Protein AF-0000000066133280 (afdb_homodimer)

Secondary structure (DSSP, 8-state):
--SSHHHHHT-------PPP--TT-EEEEEEEEEETTEEEEEEEEEEEEEEES-GGG-EEEEEEEETTEEEEEEEETT-TTEEEEEEEE-B--S-SB-GGGGG--GGGG---B---/--SSHHHHHT-------PPP--TT-EEEEEEEEEETTEEEEEEEEEEEEEEES-GGG-EEEEEEEETTEEEEEEEETT-TTEEEEEEEE-B--S-SB-GGGGG--GGGG---B---

Organism: Flavobacterium johnsoniae (strain ATCC 17061 / DSM 2064 / JCM 8514 / BCRC 14874 / CCUG 350202 / NBRC 14942 / NCIMB 11054 / UW101) (NCBI:txid376686)

Nearest PDB structures (foldseek):
  8v9k-assembly1_R  TM=8.994E-01  e=5.860E-12  Mycolicibacterium smegmatis MC2 155
  7p48-assembly1_N  TM=8.994E-01  e=9.606E-12  Staphylococcus aureus
  8cvm-assembly1_o  TM=9.657E-01  e=7.741E-11  Cutibacterium acnes
  6v3a-assembly1_O  TM=8.903E-01  e=1.664E-11  Acinetobacter baumannii AB0057
  6wu9-assembly1_Q  TM=8.936E-01  e=6.566E-11  Enterococcus faecalis OG1RF

InterPro domains:
  IPR001857 Large ribosomal subunit protein bL19 [MF_00402] (2-115)
  IPR001857 Large ribosomal subunit protein bL19 [PF01245] (5-114)
  IPR001857 Large ribosomal subunit protein bL19 [PIRSF002191] (8-114)
  IPR001857 Large ribosomal subunit protein bL19 [PR00061] (5-34)
  IPR001857 Large ribosomal subunit protein bL19 [PR00061] (35-64)
  IPR001857 Large ribosomal subunit protein bL19 [PR00061] (89-114)
  IPR001857 Large ribosomal subunit protein bL19 [PTHR15680] (3-110)
  IPR001857 Large ribosomal subunit protein bL19 [TIGR01024] (3-114)
  IPR008991 Translation protein SH3-like domain superfamily [SSF50104] (3-115)
  IPR038657 Large ribosomal subunit protein bL19 superfamily [G3DSA:2.30.30.790] (5-116)

Radius of gyration: 20.79 Å; Cα contacts (8 Å, |Δi|>4): 424; chains: 2; bounding box: 61×64×41 Å

Solvent-accessible surface area (backbone atoms only — not comparable to full-atom values): 13512 Å² total; per-residue (Å²): 130,77,74,63,68,64,55,66,75,67,47,83,68,67,75,74,85,61,74,89,81,52,28,44,18,30,34,37,41,32,28,57,44,76,57,89,94,46,75,46,79,45,72,51,64,27,34,26,35,29,66,43,78,58,83,83,65,16,31,37,31,33,34,37,71,59,84,86,29,40,38,34,38,37,36,49,71,70,42,82,49,57,72,45,64,43,82,76,40,55,26,55,59,88,53,66,58,43,70,71,57,78,79,40,57,76,81,70,53,62,66,51,68,43,79,127,129,78,74,64,68,63,56,66,74,66,50,82,67,67,74,75,85,60,74,90,80,51,26,45,18,30,34,37,40,32,29,57,44,77,57,89,94,45,75,47,80,46,72,53,65,26,33,26,35,28,66,44,78,56,83,83,65,16,30,37,32,34,36,37,71,59,83,85,29,38,37,35,39,36,37,48,70,72,42,83,48,56,73,46,66,43,82,75,40,55,25,56,59,88,53,65,56,43,71,70,55,77,79,40,58,77,80,72,54,62,66,50,69,42,81,128

Foldseek 3Di:
DVPVVVPVVVPPLPLPPADDAAAFWWKKWWFWDDDPPDIDIDIDIFGWQAWDDDDQAIKTKGWDDDDPDIDIDIDGSSPSRTDYMGTPFHFDDDDRGHPVLVVDDDPRNDGDGDDD/DVPVVVPVVVPPLPLPPADDAAAFWWKKWWFWDDDPPDIDIDIDIFGWQAWDDDDQAIKTKGWDDDDPDIDIDIDGSSDSRTDYMGTPFHFDDDDRGHPVLVVDDDPRNDGDGDDD

Sequence (232 aa):
MADLLKFVQNEFVAKKDFPDFGAGDTITVFYEIKEGEKTRTQFFKGVVIQRRGSGTTETFTIRKMSGAIGVERIFPVNLPALQKIEINKKGAVRRARIFYFRELTGKKAKIKDKRRMADLLKFVQNEFVAKKDFPDFGAGDTITVFYEIKEGEKTRTQFFKGVVIQRRGSGTTETFTIRKMSGAIGVERIFPVNLPALQKIEINKKGAVRRARIFYFRELTGKKAKIKDKRR

Structure (mmCIF, N/CA/C/O backbone):
data_AF-0000000066133280-model_v1
#
loop_
_entity.id
_entity.type
_entity.pdbx_description
1 polymer 'Large ribosomal subunit protein bL19'
#
loop_
_atom_site.group_PDB
_atom_site.id
_atom_site.type_symbol
_atom_site.label_atom_id
_atom_site.label_alt_id
_atom_site.label_comp_id
_atom_site.label_asym_id
_atom_site.label_entity_id
_atom_site.label_seq_id
_atom_site.pdbx_PDB_ins_code
_atom_site.Cartn_x
_atom_site.Cartn_y
_atom_site.Cartn_z
_atom_site.occupancy
_atom_site.B_iso_or_equiv
_atom_site.auth_seq_id
_atom_site.auth_comp_id
_atom_site.auth_asym_id
_atom_site.auth_atom_id
_atom_site.pdbx_PDB_model_num
ATOM 1 N N . MET A 1 1 ? 32.156 28.281 19.984 1 34.69 1 MET A N 1
ATOM 2 C CA . MET A 1 1 ? 32.094 27.75 18.625 1 34.69 1 MET A CA 1
ATOM 3 C C . MET A 1 1 ? 31.031 26.672 18.516 1 34.69 1 MET A C 1
ATOM 5 O O . MET A 1 1 ? 30.938 26 17.484 1 34.69 1 MET A O 1
ATOM 9 N N . ALA A 1 2 ? 30.609 26 19.641 1 43.59 2 ALA A N 1
ATOM 10 C CA . ALA A 1 2 ? 29.703 24.859 19.766 1 43.59 2 ALA A CA 1
ATOM 11 C C . ALA A 1 2 ? 28.297 25.234 19.281 1 43.59 2 ALA A C 1
ATOM 13 O O . ALA A 1 2 ? 27.578 24.375 18.75 1 43.59 2 ALA A O 1
ATOM 14 N N . ASP A 1 3 ? 27.766 26.438 19.656 1 43.03 3 ASP A N 1
ATOM 15 C CA . ASP A 1 3 ? 26.375 26.844 19.562 1 43.03 3 ASP A CA 1
ATOM 16 C C . ASP A 1 3 ? 25.953 27.047 18.109 1 43.03 3 ASP A C 1
ATOM 18 O O . ASP A 1 3 ? 24.766 27.203 17.828 1 43.03 3 ASP A O 1
ATOM 22 N N . LEU A 1 4 ? 26.891 27.5 17.188 1 38.62 4 LEU A N 1
ATOM 23 C CA . LEU A 1 4 ? 26.531 27.922 15.836 1 38.62 4 LEU A CA 1
ATOM 24 C C . LEU A 1 4 ? 26.016 26.75 15.008 1 38.62 4 LEU A C 1
ATOM 26 O O . LEU A 1 4 ? 25.188 26.938 14.117 1 38.62 4 LEU A O 1
ATOM 30 N N . LEU A 1 5 ? 26.656 25.562 15.227 1 37.78 5 LEU A N 1
ATOM 31 C CA . LEU A 1 5 ? 26.344 24.484 14.297 1 37.78 5 LEU A CA 1
ATOM 32 C C . LEU A 1 5 ? 24.906 24.016 14.469 1 37.78 5 LEU A C 1
ATOM 34 O O . LEU A 1 5 ? 24.422 23.203 13.695 1 37.78 5 LEU A O 1
ATOM 38 N N . LYS A 1 6 ? 24.344 24.203 15.68 1 39.5 6 LYS A N 1
ATOM 39 C CA . LYS A 1 6 ? 22.969 23.766 15.867 1 39.5 6 LYS A CA 1
ATOM 40 C C . LYS A 1 6 ? 22.016 24.562 14.977 1 39.5 6 LYS A C 1
ATOM 42 O O . LYS A 1 6 ? 20.828 24.234 14.883 1 39.5 6 LYS A O 1
ATOM 47 N N . PHE A 1 7 ? 22.328 25.812 14.555 1 38.47 7 PHE A N 1
ATOM 48 C CA . PHE A 1 7 ? 21.391 26.656 13.828 1 38.47 7 PHE A CA 1
ATOM 49 C C . PHE A 1 7 ? 21.078 26.062 12.461 1 38.47 7 PHE A C 1
ATOM 51 O O . PHE A 1 7 ? 19.938 26.172 11.977 1 38.47 7 PHE A O 1
ATOM 58 N N . VAL A 1 8 ? 22.094 25.656 11.672 1 38.75 8 VAL A N 1
ATOM 59 C CA . VAL A 1 8 ? 21.922 25.375 10.25 1 38.75 8 VAL A CA 1
ATOM 60 C C . VAL A 1 8 ? 21 24.172 10.07 1 38.75 8 VAL A C 1
ATOM 62 O O . VAL A 1 8 ? 20.344 24.031 9.039 1 38.75 8 VAL A O 1
ATOM 65 N N . GLN A 1 9 ? 21.172 23.188 10.898 1 40.38 9 GLN A N 1
ATOM 66 C CA . GLN A 1 9 ? 20.406 22 10.57 1 40.38 9 GLN A CA 1
ATOM 67 C C . GLN A 1 9 ? 18.906 22.234 10.742 1 40.38 9 GLN A C 1
ATOM 69 O O . GLN A 1 9 ? 18.078 21.453 10.25 1 40.38 9 GLN A O 1
ATOM 74 N N . ASN A 1 10 ? 18.578 23.062 11.758 1 39.69 10 ASN A N 1
ATOM 75 C CA . ASN A 1 10 ? 17.141 23.266 11.961 1 39.69 10 ASN A CA 1
ATOM 76 C C . ASN A 1 10 ? 16.516 24 10.789 1 39.69 10 ASN A C 1
ATOM 78 O O . ASN A 1 10 ? 15.859 25.047 10.969 1 39.69 10 ASN A O 1
ATOM 82 N N . GLU A 1 11 ? 17.359 24.422 9.828 1 36.44 11 GLU A N 1
ATOM 83 C CA . GLU A 1 11 ? 16.766 25.219 8.758 1 36.44 11 GLU A CA 1
ATOM 84 C C . GLU A 1 11 ? 15.312 24.828 8.516 1 36.44 11 GLU A C 1
ATOM 86 O O . GLU A 1 11 ? 14.875 23.75 8.914 1 36.44 11 GLU A O 1
ATOM 91 N N . PHE A 1 12 ? 14.57 25.672 7.531 1 37.25 12 PHE A N 1
ATOM 92 C CA . PHE A 1 12 ? 13.203 25.938 7.082 1 37.25 12 PHE A CA 1
ATOM 93 C C . PHE A 1 12 ? 12.508 24.641 6.672 1 37.25 12 PHE A C 1
ATOM 95 O O . PHE A 1 12 ? 12.43 24.328 5.484 1 37.25 12 PHE A O 1
ATOM 102 N N . VAL A 1 13 ? 13.031 23.562 7 1 46.25 13 VAL A N 1
ATOM 103 C CA . VAL A 1 13 ? 12.016 22.594 6.625 1 46.25 13 VAL A CA 1
ATOM 104 C C . VAL A 1 13 ? 10.664 23.016 7.203 1 46.25 13 VAL A C 1
ATOM 106 O O . VAL A 1 13 ? 10.492 23.047 8.422 1 46.25 13 VAL A O 1
ATOM 109 N N . ALA A 1 14 ? 10.031 24.078 6.719 1 45.88 14 ALA A N 1
ATOM 110 C CA . ALA A 1 14 ? 8.688 24.531 7.066 1 45.88 14 ALA A CA 1
ATOM 111 C C . ALA A 1 14 ? 7.852 23.391 7.637 1 45.88 14 ALA A C 1
ATOM 113 O O . ALA A 1 14 ? 7.684 22.344 6.992 1 45.88 14 ALA A O 1
ATOM 114 N N . LYS A 1 15 ? 8.039 23.125 8.938 1 55.84 15 LYS A N 1
ATOM 115 C CA . LYS A 1 15 ? 7.031 22.297 9.594 1 55.84 15 LYS A CA 1
ATOM 116 C C . LYS A 1 15 ? 5.652 22.531 8.984 1 55.84 15 LYS A C 1
ATOM 118 O O . LYS A 1 15 ? 5.121 23.641 9.031 1 55.84 15 LYS A O 1
ATOM 123 N N . LYS A 1 16 ? 5.461 21.766 7.898 1 67.5 16 LYS A N 1
ATOM 124 C CA . LYS A 1 16 ? 4.105 21.875 7.363 1 67.5 16 LYS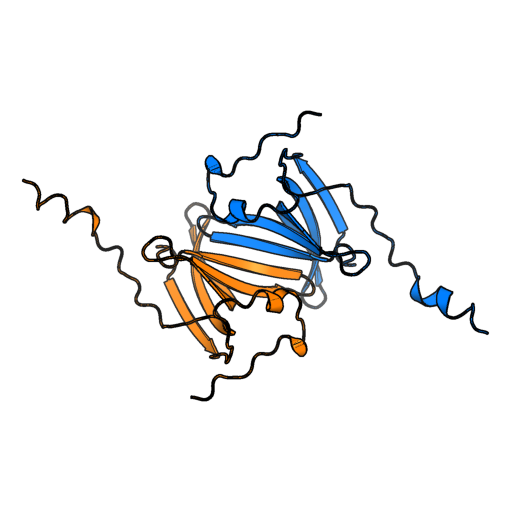 A CA 1
ATOM 125 C C . LYS A 1 16 ? 3.064 21.594 8.445 1 67.5 16 LYS A C 1
ATOM 127 O O . LYS A 1 16 ? 3.248 20.703 9.273 1 67.5 16 LYS A O 1
ATOM 132 N N . ASP A 1 17 ? 2.371 22.656 8.867 1 81.25 17 ASP A N 1
ATOM 133 C CA . ASP A 1 17 ? 1.276 22.547 9.828 1 81.25 17 ASP A CA 1
ATOM 134 C C . ASP A 1 17 ? 0.113 21.75 9.242 1 81.25 17 ASP A C 1
ATOM 136 O O . ASP A 1 17 ? -0.678 22.281 8.461 1 81.25 17 ASP A O 1
ATOM 140 N N . PHE A 1 18 ? 0.159 20.422 9.391 1 91.5 18 PHE A N 1
ATOM 141 C CA . PHE A 1 18 ? -0.961 19.578 8.969 1 91.5 18 PHE A CA 1
ATOM 142 C C . PHE A 1 18 ? -1.963 19.406 10.102 1 91.5 18 PHE A C 1
ATOM 144 O O . PHE A 1 18 ? -1.6 19.484 11.273 1 91.5 18 PHE A O 1
ATOM 151 N N . PRO A 1 19 ? -3.232 19.312 9.781 1 95.75 19 PRO A N 1
ATOM 152 C CA . PRO A 1 19 ? -4.211 19.016 10.836 1 95.75 19 PRO A CA 1
ATOM 153 C C . PRO A 1 19 ? -3.885 17.75 11.609 1 95.75 19 PRO A C 1
ATOM 155 O O . PRO A 1 19 ? -3.129 16.906 11.125 1 95.75 19 PRO A O 1
ATOM 158 N N . ASP A 1 20 ? -4.508 17.688 12.773 1 95.06 20 ASP A N 1
ATOM 159 C CA . ASP A 1 20 ? -4.387 16.469 13.555 1 95.06 20 ASP A CA 1
ATOM 160 C C . ASP A 1 20 ? -5.258 15.359 12.969 1 95.06 20 ASP A C 1
ATOM 162 O O . ASP A 1 20 ? -6.398 15.602 12.562 1 95.06 20 ASP A O 1
ATOM 166 N N . PHE A 1 21 ? -4.676 14.195 12.906 1 97.44 21 PHE A N 1
ATOM 167 C CA . PHE A 1 21 ? -5.418 13.031 12.445 1 97.44 21 PHE A CA 1
ATOM 168 C C . PHE A 1 21 ? -4.848 11.75 13.039 1 97.44 21 PHE A C 1
ATOM 170 O O . PHE A 1 21 ? -3.758 11.758 13.617 1 97.44 21 PHE A O 1
ATOM 177 N N . GLY A 1 22 ? -5.633 10.656 12.898 1 97.62 22 GLY A N 1
ATOM 178 C CA . GLY A 1 22 ? -5.207 9.367 13.422 1 97.62 22 GLY A CA 1
ATOM 179 C C . GLY A 1 22 ? -5.965 8.203 12.82 1 97.62 22 GLY A C 1
ATOM 180 O O . GLY A 1 22 ? -6.738 8.375 11.875 1 97.62 22 GLY A O 1
ATOM 181 N N . ALA A 1 23 ? -5.691 7.059 13.391 1 98.5 23 ALA A N 1
ATOM 182 C CA . ALA A 1 23 ? -6.297 5.832 12.883 1 98.5 23 ALA A CA 1
ATOM 183 C C . ALA A 1 23 ? -7.812 5.969 12.781 1 98.5 23 ALA A C 1
ATOM 185 O O . ALA A 1 23 ? -8.453 6.508 13.68 1 98.5 23 ALA A O 1
ATOM 186 N N . GLY A 1 24 ? -8.336 5.52 11.711 1 98.5 24 GLY A N 1
ATOM 187 C CA . GLY A 1 24 ? -9.781 5.543 11.523 1 98.5 24 GLY A CA 1
ATOM 188 C C . GLY A 1 24 ? -10.266 6.746 10.742 1 98.5 24 GLY A C 1
ATOM 189 O O . GLY A 1 24 ? -11.367 6.738 10.195 1 98.5 24 GLY A O 1
ATOM 190 N N . ASP A 1 25 ? -9.523 7.844 10.75 1 98.56 25 ASP A N 1
ATOM 191 C CA . ASP A 1 25 ? -9.891 9.023 9.969 1 98.56 25 ASP A CA 1
ATOM 192 C C . ASP A 1 25 ? -9.734 8.766 8.477 1 98.56 25 ASP A C 1
ATOM 194 O O . ASP A 1 25 ? -8.82 8.062 8.055 1 98.56 25 ASP A O 1
ATOM 198 N N . THR A 1 26 ? -10.664 9.281 7.703 1 98.69 26 THR A N 1
ATOM 199 C CA . THR A 1 26 ? -10.477 9.367 6.258 1 98.69 26 THR A CA 1
ATOM 200 C C . THR A 1 26 ? -9.836 10.695 5.871 1 98.69 26 THR A C 1
ATOM 202 O O . THR A 1 26 ? -10.344 11.758 6.23 1 98.69 26 THR A O 1
ATOM 205 N N . ILE A 1 27 ? -8.703 10.594 5.137 1 98.69 27 ILE A N 1
ATOM 206 C CA . ILE A 1 27 ? -8.008 11.828 4.785 1 98.69 27 ILE A CA 1
ATOM 207 C C . ILE A 1 27 ? -7.621 11.797 3.309 1 98.69 27 ILE A C 1
ATOM 209 O O . ILE A 1 27 ? -7.562 10.734 2.693 1 98.69 27 ILE A O 1
ATOM 213 N N . THR A 1 28 ? -7.426 12.961 2.699 1 98.75 28 THR A N 1
ATOM 214 C CA . THR A 1 28 ? -6.824 13.148 1.382 1 98.75 28 THR A CA 1
ATOM 215 C C . THR A 1 28 ? -5.453 13.805 1.502 1 98.75 28 THR A C 1
ATOM 217 O O . THR A 1 28 ? -5.32 14.875 2.098 1 98.75 28 THR A O 1
ATOM 220 N N . VAL A 1 29 ? -4.453 13.156 0.961 1 98.5 29 VAL A N 1
ATOM 221 C CA . VAL A 1 29 ? -3.09 13.68 0.98 1 98.5 29 VAL A CA 1
ATOM 222 C C . VAL A 1 29 ? -2.699 14.156 -0.416 1 98.5 29 VAL A C 1
ATOM 224 O O . VAL A 1 29 ? -2.797 13.406 -1.388 1 98.5 29 VAL A O 1
ATOM 227 N N . PHE A 1 30 ? -2.332 15.406 -0.523 1 97.62 30 PHE A N 1
ATOM 228 C CA . PHE A 1 30 ? -1.84 16 -1.764 1 97.62 30 PHE A CA 1
ATOM 229 C C . PHE A 1 30 ? -0.319 16.094 -1.754 1 97.62 30 PHE A C 1
ATOM 231 O O . PHE A 1 30 ?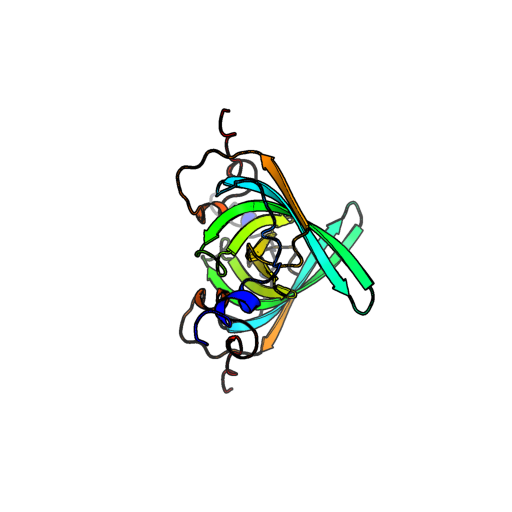 0.271 16.609 -0.804 1 97.62 30 PHE A O 1
ATOM 238 N N . TYR A 1 31 ? 0.293 15.555 -2.756 1 95.31 31 TYR A N 1
ATOM 239 C CA . TYR A 1 31 ? 1.752 15.539 -2.777 1 95.31 31 TYR A CA 1
ATOM 240 C C . TYR A 1 31 ? 2.277 15.672 -4.203 1 95.31 31 TYR A C 1
ATOM 242 O O . TYR A 1 31 ? 1.584 15.312 -5.16 1 95.31 31 TYR A O 1
ATOM 250 N N . GLU A 1 32 ? 3.508 16.109 -4.238 1 94.12 32 GLU A N 1
ATOM 251 C CA . GLU A 1 32 ? 4.145 16.375 -5.523 1 94.12 32 GLU A CA 1
ATOM 252 C C . GLU A 1 32 ? 4.879 15.141 -6.039 1 94.12 32 GLU A C 1
ATOM 254 O O . GLU A 1 32 ? 5.566 14.461 -5.281 1 94.12 32 GLU A O 1
ATOM 259 N N . ILE A 1 33 ? 4.699 14.867 -7.301 1 89.75 33 ILE A N 1
ATOM 260 C CA . ILE A 1 33 ? 5.426 13.805 -7.98 1 89.75 33 ILE A CA 1
ATOM 261 C C . ILE A 1 33 ? 6.266 14.391 -9.109 1 89.75 33 ILE A C 1
ATOM 263 O O . ILE A 1 33 ? 5.793 15.25 -9.859 1 89.75 33 ILE A O 1
ATOM 267 N N . LYS A 1 34 ? 7.508 14 -9.156 1 84.06 34 LYS A N 1
ATOM 268 C CA . LYS A 1 34 ? 8.406 14.492 -10.203 1 84.06 34 LYS A CA 1
ATOM 269 C C . LYS A 1 34 ? 8.508 13.5 -11.352 1 84.06 34 LYS A C 1
ATOM 271 O O . LYS A 1 34 ? 8.75 12.312 -11.133 1 84.06 34 LYS A O 1
ATOM 276 N N . GLU A 1 35 ? 8.195 13.812 -12.469 1 80.19 35 GLU A N 1
ATOM 277 C CA . GLU A 1 35 ? 8.367 13.062 -13.711 1 80.19 35 GLU A CA 1
ATOM 278 C C . GLU A 1 35 ? 9.297 13.797 -14.672 1 80.19 35 GLU A C 1
ATOM 280 O O . GLU A 1 35 ? 8.852 14.641 -15.461 1 80.19 35 GLU A O 1
ATOM 285 N N . GLY A 1 36 ? 10.531 13.516 -14.703 1 83.44 36 GLY A N 1
ATOM 286 C CA . GLY A 1 36 ? 11.508 14.289 -15.453 1 83.44 36 GLY A CA 1
ATOM 287 C C . GLY A 1 36 ? 11.633 15.719 -14.977 1 83.44 36 GLY A C 1
ATOM 288 O O . GLY A 1 36 ? 11.922 15.969 -13.805 1 83.44 36 GLY A O 1
ATOM 289 N N . GLU A 1 37 ? 11.273 16.656 -15.969 1 85.62 37 GLU A N 1
ATOM 290 C CA . GLU A 1 37 ? 11.352 18.078 -15.664 1 85.62 37 GLU A CA 1
ATOM 291 C C . GLU A 1 37 ? 10 18.625 -15.203 1 85.62 37 GLU A C 1
ATOM 293 O O . GLU A 1 37 ? 9.891 19.781 -14.797 1 85.62 37 GLU A O 1
ATOM 298 N N . LYS A 1 38 ? 9.062 17.703 -15.336 1 89.06 38 LYS A N 1
ATOM 299 C CA . LYS A 1 38 ? 7.711 18.125 -14.992 1 89.06 38 LYS A CA 1
ATOM 300 C C . LYS A 1 38 ? 7.316 17.641 -13.602 1 89.06 38 LYS A C 1
ATOM 302 O O . LYS A 1 38 ? 7.723 16.547 -13.188 1 89.06 38 LYS A O 1
ATOM 307 N N . THR A 1 39 ? 6.707 18.688 -12.891 1 89.19 39 THR A N 1
ATOM 308 C CA . THR A 1 39 ? 6.172 18.344 -11.578 1 89.19 39 THR A CA 1
ATOM 309 C C . THR A 1 39 ? 4.648 18.422 -11.578 1 89.19 39 THR A C 1
ATOM 311 O O . THR A 1 39 ? 4.07 19.312 -12.211 1 89.19 39 THR A O 1
ATOM 314 N N . ARG A 1 40 ? 3.986 17.375 -10.984 1 93.19 40 ARG A N 1
ATOM 315 C CA . ARG A 1 40 ? 2.531 17.391 -10.859 1 93.19 40 ARG A CA 1
ATOM 316 C C . ARG A 1 40 ? 2.094 17.016 -9.453 1 93.19 40 ARG A C 1
ATOM 318 O O . ARG A 1 40 ? 2.859 16.406 -8.703 1 93.19 40 ARG A O 1
ATOM 325 N N . THR A 1 41 ? 0.844 17.469 -9.219 1 94.69 41 THR A N 1
ATOM 326 C CA . THR A 1 41 ? 0.273 17.125 -7.922 1 94.69 41 THR A CA 1
ATOM 327 C C . THR A 1 41 ? -0.593 15.875 -8.031 1 94.69 41 THR A C 1
ATOM 329 O O . THR A 1 41 ? -1.423 15.766 -8.93 1 94.69 41 THR A O 1
ATOM 332 N N . GLN A 1 42 ? -0.361 14.914 -7.184 1 95.25 42 GLN A N 1
ATOM 333 C CA . GLN A 1 42 ? -1.215 13.742 -7.043 1 95.25 42 GLN A CA 1
ATOM 334 C C . GLN A 1 42 ? -1.888 13.711 -5.676 1 95.25 42 GLN A C 1
ATOM 336 O O . GLN A 1 42 ? -1.423 14.352 -4.734 1 95.25 42 GLN A O 1
ATOM 341 N N . PHE A 1 43 ? -3.01 13.055 -5.574 1 97.06 43 PHE A N 1
ATOM 342 C CA . PHE A 1 43 ? -3.635 12.898 -4.266 1 97.06 43 PHE A CA 1
ATOM 343 C C . PHE A 1 43 ? -3.982 11.438 -4.004 1 97.06 43 PHE A C 1
ATOM 345 O O . PHE A 1 43 ? -4.086 10.641 -4.941 1 97.06 43 PHE A O 1
ATOM 352 N N . PHE A 1 44 ? -4.098 11.102 -2.832 1 98.19 44 PHE A N 1
ATOM 353 C CA . PHE A 1 44 ? -4.488 9.789 -2.346 1 98.19 44 PHE A CA 1
ATOM 354 C C . PHE A 1 44 ? -5.445 9.906 -1.165 1 98.19 44 PHE A C 1
ATOM 356 O O . PHE A 1 44 ? -5.102 10.508 -0.141 1 98.19 44 PHE A O 1
ATOM 363 N N . LYS A 1 45 ? -6.594 9.375 -1.337 1 98.69 45 LYS A N 1
ATOM 364 C CA . LYS A 1 45 ? -7.613 9.398 -0.291 1 98.69 45 LYS A CA 1
ATOM 365 C C . LYS A 1 45 ? -7.828 8 0.296 1 98.69 45 LYS A C 1
ATOM 367 O O . LYS A 1 45 ? -7.977 7.027 -0.443 1 98.69 45 LYS A O 1
ATOM 372 N N . GLY A 1 46 ? -7.883 7.973 1.616 1 98.56 46 GLY A N 1
ATOM 373 C CA . GLY A 1 46 ? -8.117 6.691 2.264 1 98.56 46 GLY A CA 1
ATOM 374 C C . GLY A 1 46 ? -8.195 6.793 3.775 1 98.56 46 GLY A C 1
ATOM 375 O O . GLY A 1 46 ? -8.227 7.895 4.328 1 98.56 46 GLY A O 1
ATOM 376 N N . VAL A 1 47 ? -8.305 5.637 4.375 1 98.69 47 VAL A N 1
ATOM 377 C CA . VAL A 1 47 ? -8.398 5.543 5.828 1 98.69 47 VAL A CA 1
ATOM 378 C C . VAL A 1 47 ? -7.008 5.414 6.434 1 98.69 47 VAL A C 1
ATOM 380 O O . VAL A 1 47 ? -6.18 4.637 5.945 1 98.69 47 VAL A O 1
ATOM 383 N N . VAL A 1 48 ? -6.785 6.172 7.457 1 98.81 48 VAL A N 1
ATOM 384 C CA . VAL A 1 48 ? -5.523 6.047 8.18 1 98.81 48 VAL A CA 1
ATOM 385 C C . VAL A 1 48 ? -5.516 4.746 8.984 1 98.81 48 VAL A C 1
ATOM 387 O O . VAL A 1 48 ? -6.414 4.508 9.797 1 98.81 48 VAL A O 1
ATOM 390 N N . ILE A 1 49 ? -4.445 3.988 8.781 1 97.88 49 ILE A N 1
ATOM 391 C CA . ILE A 1 49 ? -4.391 2.703 9.469 1 97.88 49 ILE A CA 1
ATOM 392 C C . ILE A 1 49 ? -3.447 2.799 10.664 1 97.88 49 ILE A C 1
ATOM 394 O O . ILE A 1 49 ? -3.566 2.029 11.625 1 97.88 49 ILE A O 1
ATOM 398 N N . GLN A 1 50 ? -2.471 3.674 10.516 1 97.94 50 GLN A N 1
ATOM 399 C CA . GLN A 1 50 ? -1.529 3.82 11.625 1 97.94 50 GLN A CA 1
ATOM 400 C C . GLN A 1 50 ? -0.657 5.059 11.445 1 97.94 50 GLN A C 1
ATOM 402 O O . GLN A 1 50 ? -0.415 5.496 10.312 1 97.94 50 GLN A O 1
ATOM 407 N N . ARG A 1 51 ? -0.303 5.629 12.508 1 96.62 51 ARG A N 1
ATOM 408 C CA . ARG A 1 51 ? 0.847 6.523 12.602 1 96.62 51 ARG A CA 1
ATOM 409 C C . ARG A 1 51 ? 1.973 5.879 13.406 1 96.62 51 ARG A C 1
ATOM 411 O O . ARG A 1 51 ? 1.734 5.309 14.469 1 96.62 51 ARG A O 1
ATOM 418 N N . ARG A 1 52 ? 3.086 5.949 12.828 1 95.19 52 ARG A N 1
ATOM 419 C CA . ARG A 1 52 ? 4.195 5.246 13.461 1 95.19 52 ARG A CA 1
ATOM 420 C C . ARG A 1 52 ? 5.438 6.129 13.531 1 95.19 52 ARG A C 1
ATOM 422 O O . ARG A 1 52 ? 5.723 6.883 12.602 1 95.19 52 ARG A O 1
ATOM 429 N N . GLY A 1 53 ? 6.188 5.898 14.688 1 92.88 53 GLY A N 1
ATOM 430 C CA . GLY A 1 53 ? 7.426 6.641 14.859 1 92.88 53 GLY A CA 1
ATOM 431 C C . GLY A 1 53 ? 7.234 7.969 15.562 1 92.88 53 GLY A C 1
ATOM 432 O O . GLY A 1 53 ? 6.18 8.219 16.156 1 92.88 53 GLY A O 1
ATOM 433 N N . SER A 1 54 ? 8.367 8.75 15.625 1 90.44 54 SER A N 1
ATOM 434 C CA . SER A 1 54 ? 8.336 10.055 16.281 1 90.44 54 SER A CA 1
ATOM 435 C C . SER A 1 54 ? 9.266 11.047 15.586 1 90.44 54 SER A C 1
ATOM 437 O O . SER A 1 54 ? 10.211 10.648 14.914 1 90.44 54 SER A O 1
ATOM 439 N N . GLY A 1 55 ? 8.805 12.336 15.781 1 86.69 55 GLY A N 1
ATOM 440 C CA . GLY A 1 55 ? 9.648 13.391 15.242 1 86.69 55 GLY A CA 1
ATOM 441 C C . GLY A 1 55 ? 9.852 13.289 13.742 1 86.69 55 GLY A C 1
ATOM 442 O O . GLY A 1 55 ? 8.883 13.195 12.984 1 86.69 55 GLY A O 1
ATOM 443 N N . THR A 1 56 ? 11.133 13.25 13.289 1 86.88 56 THR A N 1
ATOM 444 C CA . THR A 1 56 ? 11.477 13.305 11.875 1 86.88 56 THR A CA 1
ATOM 445 C C . THR A 1 56 ? 11.25 11.953 11.211 1 86.88 56 THR A C 1
ATOM 447 O O . THR A 1 56 ? 11.18 11.859 9.984 1 86.88 56 THR A O 1
ATOM 450 N N . THR A 1 57 ? 11.086 10.891 11.961 1 90.38 57 THR A N 1
ATOM 451 C CA . THR A 1 57 ? 10.953 9.555 11.391 1 90.38 57 THR A CA 1
ATOM 452 C C . THR A 1 57 ? 9.492 9.117 11.367 1 90.38 57 THR A C 1
ATOM 454 O O . THR A 1 57 ? 9.18 7.996 10.961 1 90.38 57 THR A O 1
ATOM 457 N N . GLU A 1 58 ? 8.641 10.008 11.766 1 94.88 58 GLU A N 1
ATOM 458 C CA . GLU A 1 58 ? 7.23 9.648 11.859 1 94.88 58 GLU A CA 1
ATOM 459 C C . GLU A 1 58 ? 6.629 9.414 10.477 1 94.88 58 GLU A C 1
ATOM 461 O O . GLU A 1 58 ? 6.898 10.164 9.539 1 94.88 58 GLU A O 1
ATOM 466 N N . THR A 1 59 ? 5.855 8.32 10.367 1 96.69 59 THR A N 1
ATOM 467 C CA . THR A 1 59 ? 5.148 7.996 9.133 1 96.69 59 THR A CA 1
ATOM 468 C C . THR A 1 59 ? 3.672 7.73 9.414 1 96.69 59 THR A C 1
ATOM 470 O O . THR A 1 59 ? 3.271 7.574 10.57 1 96.69 59 THR A O 1
ATOM 473 N N . PHE A 1 60 ? 2.875 7.805 8.383 1 97.88 60 PHE A N 1
ATOM 474 C CA . PHE A 1 60 ? 1.492 7.348 8.469 1 97.88 60 PHE A CA 1
ATOM 475 C C . PHE A 1 60 ? 1.112 6.535 7.234 1 97.88 60 PHE A C 1
ATOM 477 O O . PHE A 1 60 ? 1.62 6.781 6.141 1 97.88 60 PHE A O 1
ATOM 484 N N . THR A 1 61 ? 0.223 5.578 7.43 1 98.56 61 THR A N 1
ATOM 485 C CA . THR A 1 61 ? -0.237 4.672 6.383 1 98.56 61 THR A CA 1
ATOM 486 C C . THR A 1 61 ? -1.717 4.895 6.086 1 98.56 61 THR A C 1
ATOM 488 O O . THR A 1 61 ? -2.539 4.945 7.004 1 98.56 61 THR A O 1
ATOM 491 N N . ILE A 1 62 ? -1.97 5.055 4.832 1 98.81 62 ILE A N 1
ATOM 492 C CA . ILE A 1 62 ? -3.342 5.227 4.363 1 98.81 62 ILE A CA 1
ATOM 493 C C . ILE A 1 62 ? -3.717 4.07 3.439 1 98.81 62 ILE A C 1
ATOM 495 O O . ILE A 1 62 ? -2.92 3.662 2.592 1 98.81 62 ILE A O 1
ATOM 499 N N . ARG A 1 63 ? -4.973 3.705 3.623 1 98.56 63 ARG A N 1
ATOM 500 C CA . ARG A 1 63 ? -5.43 2.543 2.865 1 98.56 63 ARG A CA 1
ATOM 501 C C . ARG A 1 63 ? -6.758 2.83 2.174 1 98.56 63 ARG A C 1
ATOM 503 O O . ARG A 1 63 ? -7.645 3.461 2.756 1 98.56 63 ARG A O 1
ATOM 510 N N . LYS A 1 64 ? -6.809 2.289 0.963 1 97.19 64 LYS A N 1
ATOM 511 C CA . LYS A 1 64 ? -8.086 2.23 0.252 1 97.19 64 LYS A CA 1
ATOM 512 C C . LYS A 1 64 ? -8.203 0.938 -0.551 1 97.19 64 LYS A C 1
ATOM 514 O O . LYS A 1 64 ? -7.223 0.222 -0.738 1 97.19 64 LYS A O 1
ATOM 519 N N . MET A 1 65 ? -9.461 0.733 -0.958 1 95.88 65 MET A N 1
ATOM 520 C CA . MET A 1 65 ? -9.703 -0.402 -1.845 1 95.88 65 MET A CA 1
ATOM 521 C C . MET A 1 65 ? -9.758 0.048 -3.301 1 95.88 65 MET A C 1
ATOM 523 O O . MET A 1 65 ? -10.398 1.052 -3.621 1 95.88 65 MET A O 1
ATOM 527 N N . SER A 1 66 ? -9.047 -0.569 -4.148 1 92.69 66 SER A N 1
ATOM 528 C CA . SER A 1 66 ? -9.195 -0.466 -5.594 1 92.69 66 SER A CA 1
ATOM 529 C C . SER A 1 66 ? -9.758 -1.752 -6.184 1 92.69 66 SER A C 1
ATOM 531 O O . SER A 1 66 ? -9.008 -2.666 -6.531 1 92.69 66 SER A O 1
ATOM 533 N N . GLY A 1 67 ? -11.062 -1.706 -6.34 1 89.25 67 GLY A N 1
ATOM 534 C CA . GLY A 1 67 ? -11.695 -2.99 -6.613 1 89.25 67 GLY A CA 1
ATOM 535 C C . GLY A 1 67 ? -11.469 -4.008 -5.508 1 89.25 67 GLY A C 1
ATOM 536 O O . GLY A 1 67 ? -11.742 -3.732 -4.34 1 89.25 67 GLY A O 1
ATOM 537 N N . ALA A 1 68 ? -10.898 -5.16 -5.891 1 90.12 68 ALA A N 1
ATOM 538 C CA . ALA A 1 68 ? -10.68 -6.23 -4.922 1 90.12 68 ALA A CA 1
ATOM 539 C C . ALA A 1 68 ? -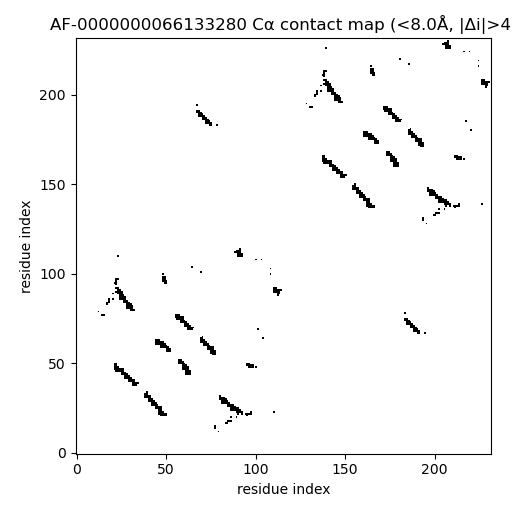9.281 -6.16 -4.332 1 90.12 68 ALA A C 1
ATOM 541 O O . ALA A 1 68 ? -8.906 -6.992 -3.498 1 90.12 68 ALA A O 1
ATOM 542 N N . ILE A 1 69 ? -8.641 -5.09 -4.785 1 94.75 69 ILE A N 1
ATOM 543 C CA . ILE A 1 69 ? -7.238 -4.977 -4.387 1 94.75 69 ILE A CA 1
ATOM 544 C C . ILE A 1 69 ? -7.09 -3.879 -3.336 1 94.75 69 ILE A C 1
ATOM 546 O O . ILE A 1 69 ? -7.613 -2.775 -3.502 1 94.75 69 ILE A O 1
ATOM 550 N N . GLY A 1 70 ? -6.41 -4.246 -2.184 1 96.25 70 GLY A N 1
ATOM 551 C CA . GLY A 1 70 ? -6.059 -3.221 -1.214 1 96.25 70 GLY A CA 1
ATOM 552 C C . GLY A 1 70 ? -4.82 -2.434 -1.6 1 96.25 70 GLY A C 1
ATOM 553 O O . GLY A 1 70 ? -3.822 -3.012 -2.037 1 96.25 70 GLY A O 1
ATOM 554 N N . VAL A 1 71 ? -4.934 -1.131 -1.449 1 97.94 71 VAL A N 1
ATOM 555 C CA . VAL A 1 71 ? -3.816 -0.253 -1.781 1 97.94 71 VAL A CA 1
ATOM 556 C C . VAL A 1 71 ? -3.424 0.57 -0.556 1 97.94 71 VAL A C 1
ATOM 558 O O . VAL A 1 71 ? -4.277 1.19 0.082 1 97.94 71 VAL A O 1
ATOM 561 N N . GLU A 1 72 ? -2.139 0.569 -0.275 1 98.44 72 GLU A N 1
ATOM 562 C CA . GLU A 1 72 ? -1.631 1.323 0.867 1 98.44 72 GLU A CA 1
ATOM 563 C C . GLU A 1 72 ? -0.464 2.219 0.461 1 98.44 72 GLU A C 1
ATOM 565 O O . GLU A 1 72 ? 0.363 1.834 -0.368 1 98.44 72 GLU A O 1
ATOM 570 N N . ARG A 1 73 ? -0.461 3.391 1.067 1 98.31 73 ARG A N 1
ATOM 571 C CA . ARG A 1 73 ? 0.682 4.289 0.929 1 98.31 73 ARG A CA 1
ATOM 572 C C . ARG A 1 73 ? 1.234 4.688 2.293 1 98.31 73 ARG A C 1
ATOM 574 O O . ARG A 1 73 ? 0.47 4.969 3.219 1 98.31 73 ARG A O 1
ATOM 581 N N . ILE A 1 74 ? 2.494 4.676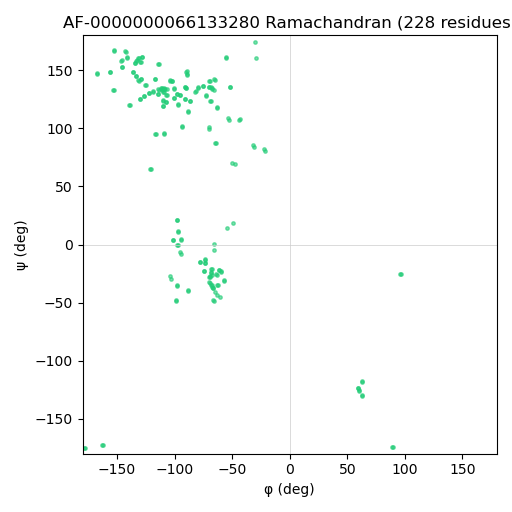 2.365 1 97.75 74 ILE A N 1
ATOM 582 C CA . ILE A 1 74 ? 3.182 5.074 3.59 1 97.75 74 ILE A CA 1
ATOM 583 C C . ILE A 1 74 ? 3.902 6.402 3.369 1 97.75 74 ILE A C 1
ATOM 585 O O . ILE A 1 74 ? 4.824 6.488 2.557 1 97.75 74 ILE A O 1
ATOM 589 N N . PHE A 1 75 ? 3.506 7.383 4.137 1 97.06 75 PHE A N 1
ATOM 590 C CA . PHE A 1 75 ? 4.059 8.727 4 1 97.06 75 PHE A CA 1
ATOM 591 C C . PHE A 1 75 ? 4.918 9.086 5.207 1 97.06 75 PHE A C 1
ATOM 593 O O . PHE A 1 75 ? 4.488 8.93 6.352 1 97.06 75 PHE A O 1
ATOM 600 N N . PRO A 1 76 ? 6.082 9.625 4.906 1 95.62 76 PRO A N 1
ATOM 601 C CA . PRO A 1 76 ? 6.719 10.367 6 1 95.62 76 PRO A CA 1
ATOM 602 C C . PRO A 1 76 ? 5.992 11.664 6.336 1 95.62 76 PRO A C 1
ATOM 604 O O . PRO A 1 76 ? 5.598 12.414 5.434 1 95.62 76 PRO A O 1
ATOM 607 N N . VAL A 1 77 ? 5.824 11.891 7.594 1 94.38 77 VAL A N 1
ATOM 608 C CA . VAL A 1 77 ? 5.098 13.086 8.016 1 94.38 77 VAL A CA 1
ATOM 609 C C . VAL A 1 77 ? 5.852 14.336 7.566 1 94.38 77 VAL A C 1
ATOM 611 O O . VAL A 1 77 ? 5.238 15.336 7.176 1 94.38 77 VAL A O 1
ATOM 614 N N . ASN A 1 78 ? 7.172 14.273 7.562 1 92.75 78 ASN A N 1
ATOM 615 C CA . ASN A 1 78 ? 7.996 15.438 7.254 1 92.75 78 ASN A CA 1
ATOM 616 C C . ASN A 1 78 ? 8.445 15.43 5.797 1 92.75 78 ASN A C 1
ATOM 618 O O . ASN A 1 78 ? 9.453 16.047 5.449 1 92.75 78 ASN A O 1
ATOM 622 N N . LEU A 1 79 ? 7.766 14.727 4.938 1 93.12 79 LEU A N 1
ATOM 623 C CA . LEU A 1 79 ? 8.07 14.68 3.514 1 93.12 79 LEU A CA 1
ATOM 624 C C . LEU A 1 79 ? 7.902 16.062 2.875 1 93.12 79 LEU A C 1
ATOM 626 O O . LEU A 1 79 ? 6.801 16.609 2.867 1 93.12 79 LEU A O 1
ATOM 630 N N . PRO A 1 80 ? 8.969 16.625 2.338 1 92 80 PRO A N 1
ATOM 631 C CA . PRO A 1 80 ? 8.891 17.953 1.718 1 92 80 PRO A CA 1
ATOM 632 C C . PRO A 1 80 ? 7.863 18.016 0.593 1 92 80 PRO A C 1
ATOM 634 O O . PRO A 1 80 ? 7.242 19.062 0.38 1 92 80 PRO A O 1
ATOM 637 N N . ALA A 1 81 ? 7.625 16.906 -0.12 1 93.06 81 ALA A N 1
ATOM 638 C CA . ALA A 1 81 ? 6.727 16.859 -1.271 1 93.06 81 ALA A CA 1
ATOM 639 C C . ALA A 1 81 ? 5.266 16.922 -0.833 1 93.06 81 ALA A C 1
ATOM 641 O O . ALA A 1 81 ? 4.371 17.125 -1.657 1 93.06 81 ALA A O 1
ATOM 642 N N . LEU A 1 82 ? 5.004 16.734 0.457 1 95.19 82 LEU A N 1
ATOM 643 C CA . LEU A 1 82 ? 3.635 16.828 0.95 1 95.19 82 LEU A CA 1
ATOM 644 C C . LEU A 1 82 ? 3.123 18.25 0.882 1 95.19 82 LEU A C 1
ATOM 646 O O . LEU A 1 82 ? 3.705 19.156 1.49 1 95.19 82 LEU A O 1
ATOM 650 N N . GLN A 1 83 ? 2.047 18.453 0.214 1 95.06 83 GLN A N 1
ATOM 651 C CA . GLN A 1 83 ? 1.522 19.797 -0.005 1 95.06 83 GLN A CA 1
ATOM 652 C C . GLN A 1 83 ? 0.401 20.109 0.978 1 95.06 83 GLN A C 1
ATOM 654 O O . GLN A 1 83 ? 0.348 21.219 1.531 1 95.06 83 GLN A O 1
ATOM 659 N N . LYS A 1 84 ? -0.496 19.141 1.046 1 95.94 84 LYS A N 1
ATOM 660 C CA . LYS A 1 84 ? -1.697 19.406 1.833 1 95.94 84 LYS A CA 1
ATOM 661 C C . LYS A 1 84 ? -2.334 18.109 2.316 1 95.94 84 LYS A C 1
ATOM 663 O O . LYS A 1 84 ? -2.262 17.078 1.635 1 95.94 84 LYS A O 1
ATOM 668 N N . ILE A 1 85 ? -2.963 18.219 3.518 1 97.81 85 ILE A N 1
ATOM 669 C CA . ILE A 1 85 ? -3.766 17.125 4.043 1 97.81 85 ILE A CA 1
ATOM 670 C C . ILE A 1 85 ? -5.16 17.625 4.406 1 97.81 85 ILE A C 1
ATOM 672 O O . ILE A 1 85 ? -5.301 18.625 5.117 1 97.81 85 ILE A O 1
ATOM 676 N N . GLU A 1 86 ? -6.09 16.938 3.893 1 98.06 86 GLU A N 1
ATOM 677 C CA . GLU A 1 86 ? -7.48 17.266 4.207 1 98.06 86 GLU A CA 1
ATOM 678 C C . GLU A 1 86 ? -8.141 16.141 5 1 98.06 86 GLU A C 1
ATOM 680 O O . GLU A 1 86 ? -8.031 14.969 4.633 1 98.06 86 GLU A O 1
ATOM 685 N N . ILE A 1 87 ? -8.828 16.547 6.059 1 98.25 87 ILE A N 1
ATOM 686 C CA . ILE A 1 87 ? -9.602 15.57 6.816 1 98.25 87 ILE A CA 1
ATOM 687 C C . ILE A 1 87 ? -11.008 15.453 6.223 1 98.25 87 ILE A C 1
ATOM 689 O O . ILE A 1 87 ? -11.789 16.406 6.27 1 98.25 87 ILE A O 1
ATOM 693 N N . ASN A 1 88 ? -11.312 14.352 5.715 1 98 88 ASN A N 1
ATOM 694 C CA . ASN A 1 88 ? -12.617 14.148 5.102 1 98 88 ASN A CA 1
ATOM 695 C C . ASN A 1 88 ? -13.648 13.664 6.121 1 98 88 ASN A C 1
ATOM 697 O O . ASN A 1 88 ? -14.828 14.016 6.027 1 98 88 ASN A O 1
ATOM 701 N N . LYS A 1 89 ? -13.156 12.789 7 1 97.62 89 LYS A N 1
ATOM 702 C CA . LYS A 1 89 ? -14.031 12.219 8.023 1 97.62 89 LYS A CA 1
ATOM 703 C C . 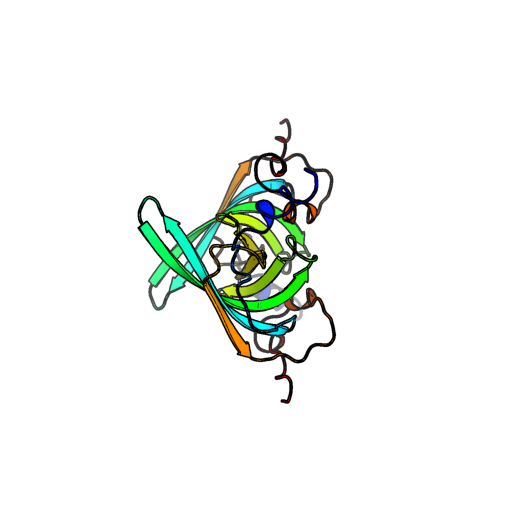LYS A 1 89 ? -13.227 11.805 9.258 1 97.62 89 LYS A C 1
ATOM 705 O O . LYS A 1 89 ? -12.18 11.18 9.141 1 97.62 89 LYS A O 1
ATOM 710 N N . LYS A 1 90 ? -13.766 12.203 10.398 1 97.94 90 LYS A N 1
ATOM 711 C CA . LYS A 1 90 ? -13.203 11.711 11.648 1 97.94 90 LYS A CA 1
ATOM 712 C C . LYS A 1 90 ? -13.82 10.367 12.039 1 97.94 90 LYS A C 1
ATOM 714 O O . LYS A 1 90 ? -15.039 10.234 12.133 1 97.94 90 LYS A O 1
ATOM 719 N N . GLY A 1 91 ? -12.953 9.398 12.203 1 98 91 GLY A N 1
ATOM 720 C CA . GLY A 1 91 ? -13.438 8.062 12.516 1 98 91 GLY A CA 1
ATOM 721 C C . GLY A 1 91 ? -13.289 7.707 13.984 1 98 91 GLY A C 1
ATOM 722 O O . GLY A 1 91 ? -12.305 8.078 14.625 1 98 91 GLY A O 1
ATOM 723 N N . ALA A 1 92 ? -14.258 7.051 14.484 1 97.25 92 ALA A N 1
ATOM 724 C CA . ALA A 1 92 ? -14.227 6.609 15.875 1 97.25 92 ALA A CA 1
ATOM 725 C C . ALA A 1 92 ? -13.672 5.195 15.984 1 97.25 92 ALA A C 1
ATOM 727 O O . ALA A 1 92 ? -14.383 4.219 15.734 1 97.25 92 ALA A O 1
ATOM 728 N N . VAL A 1 93 ? -12.445 5.09 16.375 1 97.56 93 VAL A N 1
ATOM 729 C CA . VAL A 1 93 ? -11.82 3.799 16.641 1 97.56 93 VAL A CA 1
ATOM 730 C C . VAL A 1 93 ? -11.102 3.842 17.984 1 97.56 93 VAL A C 1
ATOM 732 O O . VAL A 1 93 ? -10.727 4.918 18.469 1 97.56 93 VAL A O 1
ATOM 735 N N . ARG A 1 94 ? -10.836 2.764 18.531 1 95.75 94 ARG A N 1
ATOM 736 C CA . ARG A 1 94 ? -10.242 2.707 19.859 1 95.75 94 ARG A CA 1
ATOM 737 C C . ARG A 1 94 ? -8.727 2.525 19.781 1 95.75 94 ARG A C 1
ATOM 739 O O . ARG A 1 94 ? -7.984 3.086 20.594 1 95.75 94 ARG A O 1
ATOM 746 N N . ARG A 1 95 ? -8.32 1.782 18.828 1 96.44 95 ARG A N 1
ATOM 747 C CA . ARG A 1 95 ? -6.91 1.434 18.734 1 96.44 95 ARG A CA 1
ATOM 748 C C . ARG A 1 95 ? -6.148 2.467 17.906 1 96.44 95 ARG A C 1
ATOM 750 O O . ARG A 1 95 ? -6.699 3.045 16.969 1 96.44 95 ARG A O 1
ATOM 757 N N . ALA A 1 96 ? -4.91 2.611 18.281 1 97.44 96 ALA A N 1
ATOM 758 C CA . ALA A 1 96 ? -4.043 3.529 17.547 1 97.44 96 ALA A CA 1
ATOM 759 C C . ALA A 1 96 ? -3.629 2.939 16.203 1 97.44 96 ALA A C 1
ATOM 761 O O . ALA A 1 96 ? -3.186 3.664 15.305 1 97.44 96 ALA A O 1
ATOM 762 N N . ARG A 1 97 ? -3.684 1.657 16.094 1 97.06 97 ARG A N 1
ATOM 763 C CA . ARG A 1 97 ? -3.371 0.923 14.883 1 97.06 97 ARG A CA 1
ATOM 764 C C . ARG A 1 97 ? -4.473 -0.078 14.547 1 97.06 97 ARG A C 1
ATOM 766 O O . ARG A 1 97 ? -4.82 -0.924 15.375 1 97.06 97 ARG A O 1
ATOM 773 N N . ILE A 1 98 ? -4.973 0.014 13.375 1 97.75 98 ILE A N 1
ATOM 774 C CA . ILE A 1 98 ? -6.137 -0.798 13.039 1 97.75 98 ILE A CA 1
ATOM 775 C C . ILE A 1 98 ? -5.809 -1.698 11.844 1 97.75 98 ILE A C 1
ATOM 777 O O . ILE A 1 98 ? -6.551 -1.729 10.859 1 97.75 98 ILE A O 1
ATOM 781 N N . PHE A 1 99 ? -4.902 -2.596 12.062 1 94.94 99 PHE A N 1
ATOM 782 C CA . PHE A 1 99 ? -4.465 -3.512 11.016 1 94.94 99 PHE A CA 1
ATOM 783 C C . PHE A 1 99 ? -5.578 -4.488 10.648 1 94.94 99 PHE A C 1
ATOM 785 O O . PHE A 1 99 ? -5.625 -5 9.531 1 94.94 99 PHE A O 1
ATOM 792 N N . TYR A 1 100 ? -6.52 -4.73 11.57 1 95.06 100 TYR A N 1
ATOM 793 C CA . TYR A 1 100 ? -7.652 -5.605 11.281 1 95.06 100 TYR A CA 1
ATOM 794 C C . TYR A 1 100 ? -8.461 -5.082 10.102 1 95.06 100 TYR A C 1
ATOM 796 O O . TYR A 1 100 ? -9.141 -5.848 9.422 1 95.06 100 TYR A O 1
ATOM 804 N N . PHE A 1 101 ? -8.375 -3.828 9.852 1 95.69 101 PHE A N 1
ATOM 805 C CA . PHE A 1 101 ? -9.109 -3.146 8.789 1 95.69 101 PHE A CA 1
ATOM 806 C C . PHE A 1 101 ? -8.734 -3.711 7.422 1 95.69 101 PHE A C 1
ATOM 808 O O . PHE A 1 101 ? -9.516 -3.629 6.477 1 95.69 101 PHE A O 1
ATOM 815 N N . ARG A 1 102 ? -7.543 -4.355 7.328 1 94.19 102 ARG A N 1
ATOM 816 C CA . ARG A 1 102 ? -7.074 -4.93 6.07 1 94.19 102 ARG A CA 1
ATOM 817 C C . ARG A 1 102 ? -7.934 -6.117 5.656 1 94.19 102 ARG A C 1
ATOM 819 O O . ARG A 1 102 ? -7.957 -6.496 4.484 1 94.19 102 ARG A O 1
ATOM 826 N N . GLU A 1 103 ? -8.633 -6.68 6.66 1 91.88 103 GLU A N 1
ATOM 827 C CA . GLU A 1 103 ? -9.43 -7.879 6.402 1 91.88 103 GLU A CA 1
ATOM 828 C C . GLU A 1 103 ? -10.898 -7.531 6.164 1 91.88 103 GLU A C 1
ATOM 830 O O . GLU A 1 103 ? -11.719 -8.414 5.941 1 91.88 103 GLU A O 1
ATOM 835 N N . LEU A 1 104 ? -11.148 -6.266 6.242 1 93.06 104 LEU A N 1
ATOM 836 C CA . LEU A 1 104 ? -12.531 -5.816 6.105 1 93.06 104 LEU A CA 1
ATOM 837 C C . LEU A 1 104 ? -12.773 -5.199 4.734 1 93.06 104 LEU A C 1
ATOM 839 O O . LEU A 1 104 ? -11.875 -4.578 4.16 1 93.06 104 LEU A O 1
ATOM 843 N N . THR A 1 105 ? -13.938 -5.453 4.145 1 90.62 105 THR A N 1
ATOM 844 C CA . THR A 1 105 ? -14.328 -4.836 2.883 1 90.62 105 THR A CA 1
ATOM 845 C C . THR A 1 105 ? -15.812 -4.488 2.887 1 90.62 105 THR A C 1
ATOM 847 O O . THR A 1 105 ? -16.562 -4.945 3.752 1 90.62 105 THR A O 1
ATOM 850 N N . GLY A 1 106 ? -16.203 -3.549 1.951 1 90.44 106 GLY A N 1
ATOM 851 C CA . GLY A 1 106 ? -17.609 -3.205 1.801 1 90.44 106 GLY A CA 1
ATOM 852 C C . GLY A 1 106 ? -18.203 -2.582 3.047 1 90.44 106 GLY A C 1
ATOM 853 O O . GLY A 1 106 ? -17.641 -1.653 3.619 1 90.44 106 GLY A O 1
ATOM 854 N N . LYS A 1 107 ? -19.344 -3.129 3.453 1 92.44 107 LYS A N 1
ATOM 855 C CA . LYS A 1 107 ? -20.094 -2.57 4.582 1 92.44 107 LYS A CA 1
ATOM 856 C C . LYS A 1 107 ? -19.344 -2.799 5.895 1 92.44 107 LYS A C 1
ATOM 858 O O . LYS A 1 107 ? -19.453 -2.002 6.824 1 92.44 107 LYS A O 1
ATOM 863 N N . LYS A 1 108 ? -18.562 -3.842 5.949 1 94.25 108 LYS A N 1
ATOM 864 C CA . LYS A 1 108 ? -17.844 -4.195 7.164 1 94.25 108 LYS A CA 1
ATOM 865 C C . LYS A 1 108 ? -16.672 -3.242 7.402 1 94.25 108 LYS A C 1
ATOM 867 O O . LYS A 1 108 ? -16.141 -3.17 8.508 1 94.25 108 LYS A O 1
ATOM 872 N N . ALA A 1 109 ? -16.297 -2.5 6.359 1 94.94 109 ALA A N 1
ATOM 873 C CA . ALA A 1 109 ? -15.141 -1.607 6.473 1 94.94 109 ALA A CA 1
ATOM 874 C C . ALA A 1 109 ? -15.578 -0.179 6.781 1 94.94 109 ALA A C 1
ATOM 876 O O . ALA A 1 109 ? -14.789 0.759 6.676 1 94.94 109 ALA A O 1
ATOM 877 N N . LYS A 1 110 ? -16.781 -0.052 7.098 1 95 110 LYS A N 1
ATOM 878 C CA . LYS A 1 110 ? -17.266 1.283 7.438 1 95 110 LYS A CA 1
ATOM 879 C C . LYS A 1 110 ? -16.938 1.639 8.883 1 95 110 LYS A C 1
ATOM 881 O O . LYS A 1 110 ? -17.141 0.833 9.789 1 95 110 LYS A O 1
ATOM 886 N N . ILE A 1 111 ? -16.406 2.781 9.031 1 96.69 111 ILE A N 1
ATOM 887 C CA . ILE A 1 111 ? -16.047 3.254 10.367 1 96.69 111 ILE A CA 1
ATOM 888 C C . ILE A 1 111 ? -17.031 4.344 10.805 1 96.69 111 ILE A C 1
ATOM 890 O O . ILE A 1 111 ? -17.328 5.266 10.039 1 96.69 111 ILE A O 1
ATOM 894 N N . LYS A 1 112 ? -17.484 4.234 12 1 95.44 112 LYS A N 1
ATOM 895 C CA . LYS A 1 112 ? -18.422 5.211 12.547 1 95.44 112 LYS A CA 1
ATOM 896 C C . LYS A 1 112 ? -17.766 6.582 12.688 1 95.44 112 LYS A C 1
ATOM 898 O O . LYS A 1 112 ? -16.594 6.684 13.047 1 95.44 112 LYS A O 1
ATOM 903 N N . ASP A 1 113 ? -18.594 7.613 12.398 1 93.62 113 ASP A N 1
ATOM 904 C CA . ASP A 1 113 ? -18.125 8.984 12.57 1 93.62 113 ASP A CA 1
ATOM 905 C C . ASP A 1 113 ? -17.875 9.289 14.047 1 93.62 113 ASP A C 1
ATOM 907 O O . ASP A 1 113 ? -18.656 8.883 14.914 1 93.62 113 ASP A O 1
ATOM 911 N N . LYS A 1 114 ? -16.688 9.898 14.227 1 87.44 114 LYS A N 1
ATOM 912 C CA . LYS A 1 114 ? -16.438 10.352 15.594 1 87.44 114 LYS A CA 1
ATOM 913 C C . LYS A 1 114 ? -17.328 11.523 15.961 1 87.44 114 LYS A C 1
ATOM 915 O O . LYS A 1 114 ? -17.438 12.492 15.211 1 87.44 114 LYS A O 1
ATOM 920 N N . ARG A 1 115 ? -18.391 11.258 16.656 1 70.06 115 ARG A N 1
ATOM 921 C CA . ARG A 1 115 ? -19.312 12.289 17.094 1 70.06 115 ARG A CA 1
ATOM 922 C C . ARG A 1 115 ? -18.562 13.508 17.625 1 70.06 115 ARG A C 1
ATOM 924 O O . ARG A 1 115 ? -17.578 13.367 18.359 1 70.06 115 ARG A O 1
ATOM 931 N N . ARG A 1 116 ? -18.578 14.695 16.797 1 58.16 116 ARG A N 1
ATOM 932 C CA . ARG A 1 116 ? -18.109 15.977 17.312 1 58.16 116 ARG A CA 1
ATOM 933 C C . ARG A 1 116 ? -18.656 16.234 18.703 1 58.16 116 ARG A C 1
ATOM 935 O O . ARG A 1 116 ? -19.75 15.789 19.047 1 58.16 116 ARG A O 1
ATOM 942 N N . MET B 1 1 ? -29.016 -37.375 -3.684 1 35.84 1 MET B N 1
ATOM 943 C CA . MET B 1 1 ? -29.328 -35.969 -3.891 1 35.84 1 MET B CA 1
ATOM 944 C C . MET B 1 1 ? -28.203 -35.094 -3.383 1 35.84 1 MET B C 1
ATOM 946 O O . MET B 1 1 ? -28.328 -33.875 -3.387 1 35.84 1 MET B O 1
ATOM 950 N N . ALA B 1 2 ? -27.391 -35.531 -2.334 1 44.16 2 ALA B N 1
ATOM 951 C CA . ALA B 1 2 ? -26.312 -34.844 -1.623 1 44.16 2 ALA B CA 1
ATOM 952 C C . ALA B 1 2 ? -25.188 -34.469 -2.574 1 44.16 2 ALA B C 1
ATOM 954 O O . ALA B 1 2 ? -24.453 -33.5 -2.334 1 44.16 2 ALA B O 1
ATOM 955 N N . ASP B 1 3 ? -24.75 -35.406 -3.48 1 42.84 3 ASP B N 1
ATOM 956 C CA . ASP B 1 3 ? -23.516 -35.375 -4.258 1 42.84 3 ASP B CA 1
ATOM 957 C C . ASP B 1 3 ? -23.547 -34.281 -5.305 1 42.84 3 ASP B C 1
ATOM 959 O O . ASP B 1 3 ? -22.531 -33.969 -5.926 1 42.84 3 ASP B O 1
ATOM 963 N N . LEU B 1 4 ? -24.766 -33.938 -5.91 1 38.88 4 LEU B N 1
ATOM 964 C CA . LEU B 1 4 ? -24.859 -33.062 -7.074 1 38.88 4 LEU B CA 1
ATOM 965 C C . LEU B 1 4 ? -24.453 -31.641 -6.711 1 38.88 4 LEU B C 1
ATOM 967 O O . LEU B 1 4 ? -23.953 -30.906 -7.566 1 38.88 4 LEU B O 1
ATOM 971 N N . LEU B 1 5 ? -24.828 -31.219 -5.477 1 38.03 5 LEU B N 1
ATOM 972 C CA . LEU B 1 5 ? -24.641 -29.797 -5.184 1 38.03 5 LEU B CA 1
ATOM 973 C C . LEU B 1 5 ? -23.156 -29.469 -5.086 1 38.03 5 LEU B C 1
ATOM 975 O O . LEU B 1 5 ? -22.781 -28.297 -4.969 1 38.03 5 LEU B O 1
ATOM 979 N N . LYS B 1 6 ? -22.328 -30.453 -4.723 1 39.97 6 LYS B N 1
ATOM 980 C CA . LYS B 1 6 ? -20.906 -30.172 -4.633 1 39.97 6 LYS B CA 1
ATOM 981 C C . LYS B 1 6 ? -20.328 -29.781 -5.992 1 39.97 6 LYS B C 1
ATOM 983 O O . LYS B 1 6 ? -19.188 -29.328 -6.082 1 39.97 6 LYS B O 1
ATOM 988 N N . PHE B 1 7 ? -20.906 -30.203 -7.137 1 39.03 7 PHE B N 1
ATOM 989 C CA . PHE B 1 7 ? -20.312 -29.984 -8.453 1 39.03 7 PHE B CA 1
ATOM 990 C C . PHE B 1 7 ? -20.297 -28.5 -8.789 1 39.03 7 PHE B C 1
ATOM 992 O O . PHE B 1 7 ? -19.359 -28.016 -9.438 1 39.03 7 PHE B O 1
ATOM 999 N N . VAL B 1 8 ? -21.438 -27.766 -8.602 1 39.03 8 VAL B N 1
ATOM 1000 C CA . VAL B 1 8 ? -21.578 -26.453 -9.203 1 39.03 8 VAL B CA 1
ATOM 1001 C C . VAL B 1 8 ? -20.578 -25.484 -8.578 1 39.03 8 VAL B C 1
ATOM 1003 O O . VAL B 1 8 ? -20.203 -24.484 -9.195 1 39.03 8 VAL B O 1
ATOM 1006 N N . GLN B 1 9 ? -20.375 -25.625 -7.301 1 40.22 9 GLN B N 1
ATOM 1007 C CA . GLN B 1 9 ? -19.562 -24.562 -6.707 1 40.22 9 GLN B CA 1
ATOM 1008 C C . GLN B 1 9 ? -18.125 -24.625 -7.203 1 40.22 9 GLN B C 1
ATOM 1010 O O . GLN B 1 9 ? -17.359 -23.672 -7.023 1 40.22 9 GLN B O 1
ATOM 1015 N N . ASN B 1 10 ? -17.672 -25.891 -7.418 1 39.34 10 ASN B N 1
ATOM 1016 C CA . ASN B 1 10 ? -16.281 -25.938 -7.859 1 39.34 10 ASN B CA 1
ATOM 1017 C C . ASN B 1 10 ? -16.109 -25.312 -9.242 1 39.34 10 ASN B C 1
ATOM 1019 O O . ASN B 1 10 ? -15.664 -25.969 -10.18 1 39.34 10 ASN B O 1
ATOM 1023 N N . GLU B 1 11 ? -17.203 -24.828 -9.82 1 36.34 11 GLU B N 1
ATOM 1024 C CA . GLU B 1 11 ? -16.984 -24.281 -11.148 1 36.34 11 GLU B CA 1
ATOM 1025 C C . GLU B 1 11 ? -15.57 -23.734 -11.297 1 36.34 11 GLU B C 1
ATOM 1027 O O . GLU B 1 11 ? -14.914 -23.406 -10.305 1 36.34 11 GLU B O 1
ATOM 1032 N N . PHE B 1 12 ? -15.086 -23.578 -12.664 1 37.38 12 PHE B N 1
ATOM 1033 C CA . PHE B 1 12 ? -13.852 -23.281 -13.375 1 37.38 12 PHE B CA 1
ATOM 1034 C C . PHE B 1 12 ? -13.172 -22.047 -12.789 1 37.38 12 PHE B C 1
ATOM 1036 O O . PHE B 1 12 ? -13.359 -20.938 -13.281 1 37.38 12 PHE B O 1
ATOM 1043 N N . VAL B 1 13 ? -13.508 -21.703 -11.656 1 46.03 13 VAL B N 1
ATOM 1044 C CA . VAL B 1 13 ? -12.523 -20.672 -11.344 1 46.03 13 VAL B CA 1
ATOM 1045 C C . VAL B 1 13 ? -11.117 -21.172 -11.68 1 46.03 13 VAL B C 1
ATOM 1047 O O . VAL B 1 13 ? -10.641 -22.141 -11.078 1 46.03 13 VAL B O 1
ATOM 1050 N N . ALA B 1 14 ? -10.773 -21.344 -12.945 1 45.81 14 ALA B N 1
ATOM 1051 C CA . ALA B 1 14 ? -9.445 -21.703 -13.445 1 45.81 14 ALA B CA 1
ATOM 1052 C C . ALA B 1 14 ? -8.367 -21.359 -12.422 1 45.81 14 ALA B C 1
ATOM 1054 O O . ALA B 1 14 ? -8.242 -20.203 -12.008 1 45.81 14 ALA B O 1
ATOM 1055 N N . LYS B 1 15 ? -8.203 -22.234 -11.438 1 55.88 15 LYS B N 1
ATOM 1056 C CA . LYS B 1 15 ? -6.973 -22.125 -10.656 1 55.88 15 LYS B CA 1
ATOM 1057 C C . LYS B 1 15 ? -5.824 -21.594 -11.516 1 55.88 15 LYS B C 1
ATOM 1059 O O . LYS B 1 15 ? -5.422 -22.25 -12.484 1 55.88 15 LYS B O 1
ATOM 1064 N N . LYS B 1 16 ? -5.828 -20.266 -11.586 1 67.44 16 LYS B N 1
ATOM 1065 C CA . LYS B 1 16 ? -4.676 -19.734 -12.305 1 67.44 16 LYS B CA 1
ATOM 1066 C C . LYS B 1 16 ? -3.371 -20.281 -11.734 1 67.44 16 LYS B C 1
ATOM 1068 O O . LYS B 1 16 ? -3.225 -20.422 -10.516 1 67.44 16 LYS B O 1
ATOM 1073 N N . ASP B 1 17 ? -2.746 -21.188 -12.508 1 81.19 17 ASP B N 1
ATOM 1074 C CA . ASP B 1 17 ? -1.439 -21.734 -12.148 1 81.19 17 ASP B CA 1
ATOM 1075 C C . ASP B 1 17 ? -0.373 -20.641 -12.141 1 81.19 17 ASP B C 1
ATOM 1077 O O . ASP B 1 17 ? 0.112 -20.219 -13.195 1 81.19 17 ASP B O 1
ATOM 1081 N N . PHE B 1 18 ? -0.209 -19.953 -10.984 1 91.44 18 PHE B N 1
ATOM 1082 C CA . PHE B 1 18 ? 0.863 -18.984 -10.852 1 91.44 18 PHE B CA 1
ATOM 1083 C C . PHE B 1 18 ? 2.135 -19.641 -10.328 1 91.44 18 PHE B C 1
ATOM 1085 O O . PHE B 1 18 ? 2.074 -20.656 -9.648 1 91.44 18 PHE B O 1
ATOM 1092 N N . PRO B 1 19 ? 3.281 -19.156 -10.766 1 95.75 19 PRO B N 1
ATOM 1093 C CA . PRO B 1 19 ? 4.523 -19.688 -10.195 1 95.75 19 PRO B CA 1
ATOM 1094 C C . PRO B 1 19 ? 4.566 -19.578 -8.672 1 95.75 19 PRO B C 1
ATOM 1096 O O . PRO B 1 19 ? 3.83 -18.781 -8.086 1 95.75 19 PRO B O 1
ATOM 1099 N N . ASP B 1 20 ? 5.457 -20.391 -8.133 1 95.06 20 ASP B N 1
ATOM 1100 C CA . ASP B 1 20 ? 5.695 -20.281 -6.699 1 95.06 20 ASP B CA 1
ATOM 1101 C C . ASP B 1 20 ? 6.527 -19.047 -6.371 1 95.06 20 ASP B C 1
ATOM 1103 O O . ASP B 1 20 ? 7.488 -18.719 -7.082 1 95.06 20 ASP B O 1
ATOM 1107 N N . PHE B 1 21 ? 6.105 -18.375 -5.344 1 97.44 21 PHE B N 1
ATOM 1108 C CA . PHE B 1 21 ? 6.855 -17.219 -4.871 1 97.44 21 PHE B CA 1
ATOM 1109 C C . PHE B 1 21 ? 6.625 -17 -3.379 1 97.44 21 PHE B C 1
ATOM 1111 O O . PHE B 1 21 ? 5.723 -17.594 -2.789 1 97.44 21 PHE B O 1
ATOM 1118 N N . GLY B 1 22 ? 7.477 -16.125 -2.799 1 97.62 22 GLY B N 1
ATOM 1119 C CA . GLY B 1 22 ? 7.367 -15.812 -1.381 1 97.62 22 GLY B CA 1
ATOM 1120 C C . GLY B 1 22 ? 8.102 -14.547 -0.987 1 97.62 22 GLY B C 1
ATOM 1121 O O . GLY B 1 22 ? 8.578 -13.805 -1.849 1 97.62 22 GLY B O 1
ATOM 1122 N N . ALA B 1 23 ? 8.125 -14.352 0.297 1 98.5 23 ALA B N 1
ATOM 1123 C CA . ALA B 1 23 ? 8.742 -13.133 0.826 1 98.5 23 ALA B CA 1
ATOM 1124 C C . ALA B 1 23 ? 10.148 -12.945 0.272 1 98.5 23 ALA B C 1
ATOM 1126 O O . ALA B 1 23 ? 10.922 -13.906 0.187 1 98.5 23 ALA B O 1
ATOM 1127 N N . GLY B 1 24 ? 10.438 -11.766 -0.108 1 98.5 24 GLY B N 1
ATOM 1128 C CA . GLY B 1 24 ? 11.766 -11.445 -0.595 1 98.5 24 GLY B CA 1
ATOM 1129 C C . GLY B 1 24 ? 11.875 -11.484 -2.107 1 98.5 24 GLY B C 1
ATOM 1130 O O . GLY B 1 24 ? 12.797 -10.906 -2.686 1 98.5 24 GLY B O 1
ATOM 1131 N N . ASP B 1 25 ? 11.016 -12.25 -2.777 1 98.56 25 ASP B N 1
ATOM 1132 C CA . ASP B 1 25 ? 11.023 -12.297 -4.234 1 98.56 25 ASP B CA 1
ATOM 1133 C C . ASP B 1 25 ? 10.523 -10.977 -4.828 1 98.56 25 ASP B C 1
ATOM 1135 O O . ASP B 1 25 ? 9.625 -10.344 -4.273 1 98.56 25 ASP B O 1
ATOM 1139 N N . THR B 1 26 ? 11.156 -10.555 -5.898 1 98.69 26 THR B N 1
ATOM 1140 C CA . THR B 1 26 ? 10.602 -9.484 -6.727 1 98.69 26 THR B CA 1
ATOM 1141 C C . THR B 1 26 ? 9.719 -10.062 -7.832 1 98.69 26 THR B C 1
ATOM 1143 O O . THR B 1 26 ? 10.156 -10.922 -8.594 1 98.69 26 THR B O 1
ATOM 1146 N N . ILE B 1 27 ? 8.461 -9.562 -7.871 1 98.69 27 ILE B N 1
ATOM 1147 C CA . ILE B 1 27 ? 7.547 -10.109 -8.867 1 98.69 27 ILE B CA 1
ATOM 1148 C C . ILE B 1 27 ? 6.805 -8.977 -9.57 1 98.69 27 ILE B C 1
ATOM 1150 O O . ILE B 1 27 ? 6.734 -7.859 -9.055 1 98.69 27 ILE B O 1
ATOM 1154 N N . THR B 1 28 ? 6.316 -9.227 -10.789 1 98.75 28 THR B N 1
ATOM 1155 C CA . THR B 1 28 ? 5.379 -8.375 -11.508 1 98.75 28 THR B CA 1
ATOM 1156 C C . THR B 1 28 ? 4.008 -9.039 -11.609 1 98.75 28 THR B C 1
ATOM 1158 O O . THR B 1 28 ? 3.895 -10.172 -12.094 1 98.75 28 THR B O 1
ATOM 1161 N N . VAL B 1 29 ? 2.986 -8.359 -11.148 1 98.5 29 VAL B N 1
ATOM 1162 C CA . VAL B 1 29 ? 1.617 -8.859 -11.203 1 98.5 29 VAL B CA 1
ATOM 1163 C C . VAL B 1 29 ? 0.828 -8.094 -12.266 1 98.5 29 VAL B C 1
ATOM 1165 O O . VAL B 1 29 ? 0.774 -6.863 -12.234 1 98.5 29 VAL B O 1
ATOM 1168 N N . PHE B 1 30 ? 0.291 -8.797 -13.219 1 97.62 30 PHE B N 1
ATOM 1169 C CA . PHE B 1 30 ? -0.57 -8.234 -14.25 1 97.62 30 PHE B CA 1
ATOM 1170 C C . PHE B 1 30 ? -2.037 -8.492 -13.93 1 97.62 30 PHE B C 1
ATOM 1172 O O . PHE B 1 30 ? -2.428 -9.633 -13.664 1 97.62 30 PHE B O 1
ATOM 1179 N N . TYR B 1 31 ? -2.816 -7.469 -13.898 1 95.31 31 TYR B N 1
ATOM 1180 C CA . TYR B 1 31 ? -4.219 -7.633 -13.539 1 95.31 31 TYR B CA 1
ATOM 1181 C C . TYR B 1 31 ? -5.102 -6.652 -14.305 1 95.31 31 TYR B C 1
ATOM 1183 O O . TYR B 1 31 ? -4.633 -5.598 -14.734 1 95.31 31 TYR B O 1
ATOM 1191 N N . GLU B 1 32 ? -6.336 -7.039 -14.359 1 94.12 32 GLU B N 1
ATOM 1192 C CA . GLU B 1 32 ? -7.305 -6.27 -15.125 1 94.12 32 GLU B CA 1
ATOM 1193 C C . GLU B 1 32 ? -7.988 -5.219 -14.258 1 94.12 32 GLU B C 1
ATOM 1195 O O . GLU B 1 32 ? -8.383 -5.5 -13.117 1 94.12 32 GLU B O 1
ATOM 1200 N N . ILE B 1 33 ? -8.109 -4.027 -14.789 1 89.62 33 ILE B N 1
ATOM 1201 C CA . ILE B 1 33 ? -8.852 -2.949 -14.148 1 89.62 33 ILE B CA 1
ATOM 1202 C C . ILE B 1 33 ? -10.016 -2.521 -15.039 1 89.62 33 ILE B C 1
ATOM 1204 O O . ILE B 1 33 ? -9.859 -2.381 -16.25 1 89.62 33 ILE B O 1
ATOM 1208 N N . LYS B 1 34 ? -11.172 -2.424 -14.445 1 84 34 LYS B N 1
ATOM 1209 C CA . LYS B 1 34 ? -12.359 -2.018 -15.195 1 84 34 LYS B CA 1
ATOM 1210 C C . LYS B 1 34 ? -12.633 -0.527 -15.023 1 84 34 LYS B C 1
ATOM 1212 O O . LYS B 1 34 ? -12.672 -0.023 -13.898 1 84 34 LYS B O 1
ATOM 1217 N N . GLU B 1 35 ? -12.648 0.208 -15.977 1 80.19 35 GLU B N 1
ATOM 1218 C CA . GLU B 1 35 ? -13.03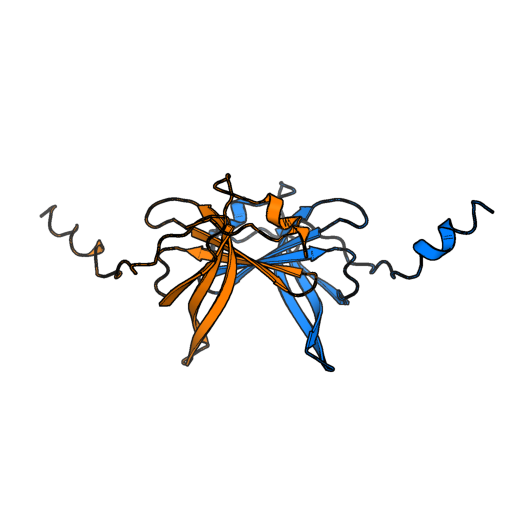9 1.613 -16.031 1 80.19 35 GLU B CA 1
ATOM 1219 C C . GLU B 1 35 ? -14.266 1.806 -16.922 1 80.19 35 GLU B C 1
ATOM 1221 O O . GLU B 1 35 ? -14.133 1.991 -18.141 1 80.19 35 GLU B O 1
ATOM 1226 N N . GLY B 1 36 ? -15.43 1.826 -16.406 1 83.69 36 GLY B N 1
ATOM 1227 C CA . GLY B 1 36 ? -16.656 1.821 -17.203 1 83.69 36 GLY B CA 1
ATOM 1228 C C . GLY B 1 36 ? -16.812 0.569 -18.031 1 83.69 36 GLY B C 1
ATOM 1229 O O . GLY B 1 36 ? -16.828 -0.544 -17.516 1 83.69 36 GLY B O 1
ATOM 1230 N N . GLU B 1 37 ? -16.844 0.844 -19.422 1 86.12 37 GLU B N 1
ATOM 1231 C CA . GLU B 1 37 ? -17 -0.263 -20.359 1 86.12 37 GLU B CA 1
ATOM 1232 C C . GLU B 1 37 ? -15.656 -0.762 -20.859 1 86.12 37 GLU B C 1
ATOM 1234 O O . GLU B 1 37 ? -15.586 -1.759 -21.578 1 86.12 37 GLU B O 1
ATOM 1239 N N . LYS B 1 38 ? -14.695 0.032 -20.453 1 89.12 38 LYS B N 1
ATOM 1240 C CA . LYS B 1 38 ? -13.359 -0.307 -20.938 1 89.12 38 LYS B CA 1
ATOM 1241 C C . LYS B 1 38 ? -12.562 -1.054 -19.875 1 89.12 38 LYS B C 1
ATOM 1243 O O . LYS B 1 38 ? -12.719 -0.79 -18.672 1 89.12 38 LYS B O 1
ATOM 1248 N N . THR B 1 39 ? -11.922 -2.178 -20.438 1 89.31 39 THR B N 1
ATOM 1249 C CA . THR B 1 39 ? -11.023 -2.941 -19.578 1 89.31 39 THR B CA 1
ATOM 1250 C C . THR B 1 39 ? -9.578 -2.779 -20.016 1 89.31 39 THR B C 1
ATOM 1252 O O . THR B 1 39 ? -9.289 -2.73 -21.219 1 89.31 39 THR B O 1
ATOM 1255 N N . ARG B 1 40 ? -8.664 -2.543 -19.016 1 93.19 40 ARG B N 1
ATOM 1256 C CA . ARG B 1 40 ? -7.238 -2.453 -19.328 1 93.19 40 ARG B CA 1
ATOM 1257 C C . ARG B 1 40 ? -6.414 -3.281 -18.344 1 93.19 40 ARG B C 1
ATOM 1259 O O . ARG B 1 40 ? -6.883 -3.611 -17.25 1 93.19 40 ARG B O 1
ATOM 1266 N N . THR B 1 41 ? -5.211 -3.584 -18.891 1 94.69 41 THR B N 1
ATOM 1267 C CA . THR B 1 41 ? -4.293 -4.328 -18.031 1 94.69 41 THR B CA 1
ATOM 1268 C C . THR B 1 41 ? -3.334 -3.379 -17.328 1 94.69 41 THR B C 1
ATOM 1270 O O . THR B 1 41 ? -2.756 -2.486 -17.938 1 94.69 41 THR B O 1
ATOM 1273 N N . GLN B 1 42 ? -3.227 -3.506 -16.031 1 95.19 42 GLN B N 1
ATOM 1274 C CA . GLN B 1 42 ? -2.225 -2.801 -15.242 1 95.19 42 GLN B CA 1
ATOM 1275 C C . GLN B 1 42 ? -1.222 -3.775 -14.633 1 95.19 42 GLN B C 1
ATOM 1277 O O . GLN B 1 42 ? -1.504 -4.969 -14.516 1 95.19 42 GLN B O 1
ATOM 1282 N N . PHE B 1 43 ? -0.039 -3.305 -14.336 1 97.06 43 PHE B N 1
ATOM 1283 C CA . PHE B 1 43 ? 0.917 -4.16 -13.648 1 97.06 43 PHE B CA 1
ATOM 1284 C C . PHE B 1 43 ? 1.508 -3.449 -12.438 1 97.06 43 PHE B C 1
ATOM 1286 O O . PHE B 1 43 ? 1.474 -2.221 -12.352 1 97.06 43 PHE B O 1
ATOM 1293 N N . PHE B 1 44 ? 1.964 -4.16 -11.547 1 98.19 44 PHE B N 1
ATOM 1294 C CA . PHE B 1 44 ? 2.633 -3.703 -10.336 1 98.19 44 PHE B CA 1
ATOM 1295 C C . PHE B 1 44 ? 3.83 -4.586 -10.008 1 98.19 44 PHE B C 1
ATOM 1297 O O . PHE B 1 44 ? 3.684 -5.797 -9.82 1 98.19 44 PHE B O 1
ATOM 1304 N N . LYS B 1 45 ? 4.957 -3.988 -9.977 1 98.69 45 LYS B N 1
ATOM 1305 C CA . LYS B 1 45 ? 6.195 -4.699 -9.672 1 98.69 45 LYS B CA 1
ATOM 1306 C C . LYS B 1 45 ? 6.73 -4.301 -8.297 1 98.69 45 LYS B C 1
ATOM 1308 O O . LYS B 1 45 ? 6.812 -3.113 -7.977 1 98.69 45 LYS B O 1
ATOM 1313 N N . GLY B 1 46 ? 7.105 -5.316 -7.559 1 98.56 46 GLY B N 1
ATOM 1314 C CA . GLY B 1 46 ? 7.664 -5.031 -6.246 1 98.56 46 GLY B CA 1
ATOM 1315 C C . GLY B 1 46 ? 8.109 -6.277 -5.5 1 98.56 46 GLY B C 1
ATOM 1316 O O . GLY B 1 46 ? 8.141 -7.371 -6.07 1 98.56 46 GLY B O 1
ATOM 1317 N N . VAL B 1 47 ? 8.516 -6.035 -4.289 1 98.69 47 VAL B N 1
ATOM 1318 C CA . VAL B 1 47 ? 8.992 -7.113 -3.432 1 98.69 47 VAL B CA 1
ATOM 1319 C C . VAL B 1 47 ? 7.828 -7.695 -2.633 1 98.69 47 VAL B C 1
ATOM 1321 O O . VAL B 1 47 ? 7.012 -6.949 -2.084 1 98.69 47 VAL B O 1
ATOM 1324 N N . VAL B 1 48 ? 7.777 -8.984 -2.59 1 98.81 48 VAL B N 1
ATOM 1325 C CA . VAL B 1 48 ? 6.77 -9.648 -1.766 1 98.81 48 VAL B CA 1
ATOM 1326 C C . VAL B 1 48 ? 7.141 -9.508 -0.29 1 98.81 48 VAL B C 1
ATOM 1328 O O . VAL B 1 48 ? 8.242 -9.891 0.119 1 98.81 48 VAL B O 1
ATOM 1331 N N . ILE B 1 49 ? 6.168 -9.023 0.468 1 97.88 49 ILE B N 1
ATOM 1332 C CA . ILE B 1 49 ? 6.484 -8.812 1.876 1 97.88 49 ILE B CA 1
ATOM 1333 C C . ILE B 1 49 ? 5.852 -9.922 2.717 1 97.88 49 ILE B C 1
ATOM 1335 O O . ILE B 1 49 ? 6.293 -10.188 3.836 1 97.88 49 ILE B O 1
ATOM 1339 N N . GLN B 1 50 ? 4.75 -10.461 2.186 1 97.94 50 GLN B N 1
ATOM 1340 C CA . GLN B 1 50 ? 4.109 -11.539 2.93 1 97.94 50 GLN B CA 1
ATOM 1341 C C . GLN B 1 50 ? 3.064 -12.25 2.076 1 97.94 50 GLN B C 1
ATOM 1343 O O . GLN B 1 50 ? 2.49 -11.656 1.163 1 97.94 50 GLN B O 1
ATOM 1348 N N . ARG B 1 51 ? 2.93 -13.484 2.305 1 96.62 51 ARG B N 1
ATOM 1349 C CA . ARG B 1 51 ? 1.736 -14.242 1.949 1 96.62 51 ARG B CA 1
ATOM 1350 C C . ARG B 1 51 ? 0.948 -14.641 3.193 1 96.62 51 ARG B C 1
ATOM 1352 O O . ARG B 1 51 ? 1.525 -15.094 4.184 1 96.62 51 ARG B O 1
ATOM 1359 N N . ARG B 1 52 ? -0.276 -14.367 3.1 1 95.25 52 ARG B N 1
ATOM 1360 C CA . ARG B 1 52 ? -1.084 -14.586 4.297 1 95.25 52 ARG B CA 1
ATOM 1361 C C . ARG B 1 52 ? -2.375 -15.32 3.955 1 95.25 52 ARG B C 1
ATOM 1363 O O . ARG B 1 52 ? -2.982 -15.07 2.912 1 95.25 52 ARG B O 1
ATOM 1370 N N . GLY B 1 53 ? -2.773 -16.203 4.969 1 92.94 53 GLY B N 1
ATOM 1371 C CA . GLY B 1 53 ? -4.016 -16.938 4.797 1 92.94 53 GLY B CA 1
ATOM 1372 C C . GLY B 1 53 ? -3.828 -18.266 4.09 1 92.94 53 GLY B C 1
ATOM 1373 O O . GLY B 1 53 ? -2.701 -18.75 3.957 1 92.94 53 GLY B O 1
ATOM 1374 N N . SER B 1 54 ? -4.996 -18.922 3.799 1 90.56 54 SER B N 1
ATOM 1375 C CA . SER B 1 54 ? -4.977 -20.219 3.131 1 90.56 54 SER B CA 1
ATOM 1376 C C . SER B 1 54 ? -6.168 -20.391 2.197 1 90.56 54 SER B C 1
ATOM 1378 O O . SER B 1 54 ? -7.199 -19.734 2.381 1 90.56 54 SER B O 1
ATOM 1380 N N . GLY B 1 55 ? -5.848 -21.25 1.177 1 86.88 55 GLY B N 1
ATOM 1381 C CA . GLY B 1 55 ? -6.934 -21.562 0.261 1 86.88 55 GLY B CA 1
ATOM 1382 C C . GLY B 1 55 ? -7.492 -20.328 -0.441 1 86.88 55 GLY B C 1
ATOM 1383 O O . GLY B 1 55 ? -6.746 -19.562 -1.043 1 86.88 55 GLY B O 1
ATOM 1384 N N . THR B 1 56 ? -8.836 -20.109 -0.352 1 86.94 56 THR B N 1
ATOM 1385 C CA . THR B 1 56 ? -9.531 -19.078 -1.101 1 86.94 56 THR B CA 1
ATOM 1386 C C . THR B 1 56 ? -9.305 -17.703 -0.458 1 86.94 56 THR B C 1
ATOM 1388 O O . THR B 1 56 ? -9.531 -16.672 -1.092 1 86.94 56 THR B O 1
ATOM 1391 N N . THR B 1 57 ? -8.82 -17.641 0.766 1 90.31 57 THR B N 1
ATOM 1392 C CA . THR B 1 57 ? -8.664 -16.375 1.468 1 90.31 57 THR B CA 1
ATOM 1393 C C . THR B 1 57 ? -7.211 -15.914 1.422 1 90.31 57 THR B C 1
ATOM 1395 O O . THR B 1 57 ? -6.863 -14.891 2.01 1 90.31 57 THR B O 1
ATOM 1398 N N . GLU B 1 58 ? -6.41 -16.656 0.728 1 94.88 58 GLU B N 1
ATOM 1399 C CA . GLU B 1 58 ? -4.984 -16.344 0.697 1 94.88 58 GLU B CA 1
ATOM 1400 C C . GLU B 1 58 ? -4.73 -15.031 -0.039 1 94.88 58 GLU B C 1
ATOM 1402 O O . GLU B 1 58 ? -5.324 -14.773 -1.087 1 94.88 58 GLU B O 1
ATOM 1407 N N . THR B 1 59 ? -3.877 -14.195 0.561 1 96.75 59 THR B N 1
ATOM 1408 C CA . THR B 1 59 ? -3.467 -12.938 -0.051 1 96.75 59 THR B CA 1
ATOM 1409 C C . THR B 1 59 ? -1.946 -12.812 -0.064 1 96.75 59 THR B C 1
ATOM 1411 O O . THR B 1 59 ? -1.249 -13.578 0.604 1 96.75 59 THR B O 1
ATOM 1414 N N . PHE B 1 60 ? -1.448 -11.945 -0.901 1 97.94 60 PHE B N 1
ATOM 1415 C CA . PHE B 1 60 ? -0.042 -11.562 -0.849 1 97.94 60 PHE B CA 1
ATOM 1416 C C . PHE B 1 60 ? 0.115 -10.055 -0.991 1 97.94 60 PHE B C 1
ATOM 1418 O O . PHE B 1 60 ? -0.686 -9.398 -1.665 1 97.94 60 PHE B O 1
ATOM 1425 N N . THR B 1 61 ? 1.138 -9.508 -0.362 1 98.56 61 THR B N 1
ATOM 1426 C CA . THR B 1 61 ? 1.427 -8.078 -0.348 1 98.56 61 THR B CA 1
ATOM 1427 C C . THR B 1 61 ? 2.74 -7.789 -1.066 1 98.56 61 THR B C 1
ATOM 1429 O O . THR B 1 61 ? 3.756 -8.438 -0.8 1 98.56 61 THR B O 1
ATOM 1432 N N . ILE B 1 62 ? 2.643 -6.867 -1.954 1 98.81 62 ILE B N 1
ATOM 1433 C CA . ILE B 1 62 ? 3.816 -6.422 -2.697 1 98.81 62 ILE B CA 1
ATOM 1434 C C . ILE B 1 62 ? 4.09 -4.949 -2.396 1 98.81 62 ILE B C 1
ATOM 1436 O O . ILE B 1 62 ? 3.164 -4.137 -2.338 1 98.81 62 ILE B O 1
ATOM 1440 N N . ARG B 1 63 ? 5.391 -4.719 -2.322 1 98.56 63 ARG B N 1
ATOM 1441 C CA . ARG B 1 63 ? 5.789 -3.367 -1.943 1 98.56 63 ARG B CA 1
ATOM 1442 C C . ARG B 1 63 ? 6.848 -2.818 -2.895 1 98.56 63 ARG B C 1
ATOM 1444 O O . ARG B 1 63 ? 7.758 -3.543 -3.299 1 98.56 63 ARG B O 1
ATOM 1451 N N . LYS B 1 64 ? 6.656 -1.535 -3.164 1 97.19 64 LYS B N 1
ATOM 1452 C CA . LYS B 1 64 ? 7.699 -0.771 -3.842 1 97.19 64 LYS B CA 1
ATOM 1453 C C . LYS B 1 64 ? 7.781 0.652 -3.297 1 97.19 64 LYS B C 1
ATOM 1455 O O . LYS B 1 64 ? 6.883 1.102 -2.584 1 97.19 64 LYS B O 1
ATOM 1460 N N . MET B 1 65 ? 8.914 1.269 -3.686 1 95.94 65 MET B N 1
ATOM 1461 C CA . MET B 1 65 ? 9.062 2.682 -3.346 1 95.94 65 MET B CA 1
ATOM 1462 C C . MET B 1 65 ? 8.688 3.568 -4.527 1 95.94 65 MET B C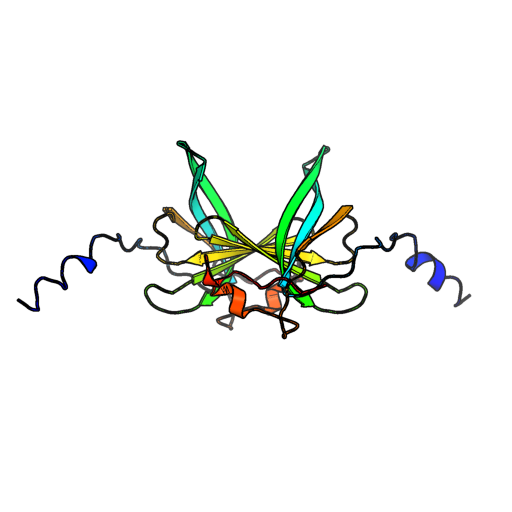 1
ATOM 1464 O O . MET B 1 65 ? 9.094 3.301 -5.66 1 95.94 65 MET B O 1
ATOM 1468 N N . SER B 1 66 ? 7.867 4.516 -4.332 1 92.56 66 SER B N 1
ATOM 1469 C CA . SER B 1 66 ? 7.629 5.613 -5.262 1 92.56 66 SER B CA 1
ATOM 1470 C C . SER B 1 66 ? 8.188 6.926 -4.723 1 92.56 66 SER B C 1
ATOM 1472 O O . SER B 1 66 ? 7.5 7.652 -4 1 92.56 66 SER B O 1
ATOM 1474 N N . GLY B 1 67 ? 9.398 7.191 -5.184 1 89.31 67 GLY B N 1
ATOM 1475 C CA . GLY B 1 67 ? 10.094 8.258 -4.484 1 89.31 67 GLY B CA 1
ATOM 1476 C C . GLY B 1 67 ? 10.289 7.977 -3.006 1 89.31 67 GLY B C 1
ATOM 1477 O O . GLY B 1 67 ? 10.82 6.926 -2.633 1 89.31 67 GLY B O 1
ATOM 1478 N N . ALA B 1 68 ? 9.797 8.898 -2.158 1 90.25 68 ALA B N 1
ATOM 1479 C CA . ALA B 1 68 ? 9.977 8.75 -0.715 1 90.25 68 ALA B CA 1
ATOM 1480 C C . ALA B 1 68 ? 8.766 8.062 -0.083 1 90.25 68 ALA B C 1
ATOM 1482 O O . ALA B 1 68 ? 8.734 7.848 1.132 1 90.25 68 ALA B O 1
ATOM 1483 N N . ILE B 1 69 ? 7.902 7.684 -1.017 1 94.81 69 ILE B N 1
ATOM 1484 C CA . ILE B 1 69 ? 6.648 7.121 -0.525 1 94.81 69 ILE B CA 1
ATOM 1485 C C . ILE B 1 69 ? 6.629 5.613 -0.77 1 94.81 69 ILE B C 1
ATOM 1487 O O . ILE B 1 69 ? 6.949 5.152 -1.868 1 94.81 69 ILE B O 1
ATOM 1491 N N . GLY B 1 70 ? 6.316 4.836 0.34 1 96.19 70 GLY B N 1
ATOM 1492 C CA . GLY B 1 70 ? 6.09 3.412 0.164 1 96.19 70 GLY B CA 1
ATOM 1493 C C . GLY B 1 70 ? 4.703 3.086 -0.359 1 96.19 70 GLY B C 1
ATOM 1494 O O . GLY B 1 70 ? 3.713 3.662 0.095 1 96.19 70 GLY B O 1
ATOM 1495 N N . VAL B 1 71 ? 4.684 2.189 -1.33 1 98 71 VAL B N 1
ATOM 1496 C CA . VAL B 1 71 ? 3.416 1.782 -1.925 1 98 71 VAL B CA 1
ATOM 1497 C C . VAL B 1 71 ? 3.244 0.271 -1.791 1 98 71 VAL B C 1
ATOM 1499 O O . VAL B 1 71 ? 4.141 -0.496 -2.146 1 98 71 VAL B O 1
ATOM 1502 N N . GLU B 1 72 ? 2.088 -0.112 -1.304 1 98.44 72 GLU B N 1
ATOM 1503 C CA . GLU B 1 72 ? 1.792 -1.531 -1.133 1 98.44 72 GLU B CA 1
ATOM 1504 C C . GLU B 1 72 ? 0.455 -1.896 -1.772 1 98.44 72 GLU B C 1
ATOM 1506 O O . GLU B 1 72 ? -0.498 -1.117 -1.72 1 98.44 72 GLU B O 1
ATOM 1511 N N . ARG B 1 73 ? 0.463 -3.086 -2.355 1 98.31 73 ARG B N 1
ATOM 1512 C CA . ARG B 1 73 ? -0.784 -3.658 -2.85 1 98.31 73 ARG B CA 1
ATOM 1513 C C . ARG B 1 73 ? -1.018 -5.047 -2.266 1 98.31 73 ARG B C 1
ATOM 1515 O O . ARG B 1 73 ? -0.087 -5.852 -2.168 1 98.31 73 ARG B O 1
ATOM 1522 N N . ILE B 1 74 ? -2.213 -5.254 -1.897 1 97.75 74 ILE B N 1
ATOM 1523 C CA . ILE B 1 74 ? -2.611 -6.547 -1.354 1 97.75 74 ILE B CA 1
ATOM 1524 C C . ILE B 1 74 ? -3.529 -7.262 -2.342 1 97.75 74 ILE B C 1
ATOM 1526 O O . ILE B 1 74 ? -4.629 -6.789 -2.631 1 97.75 74 ILE B O 1
ATOM 1530 N N . PHE B 1 75 ? -3.092 -8.414 -2.787 1 97.06 75 PHE B N 1
ATOM 1531 C CA . PHE B 1 75 ? -3.832 -9.188 -3.783 1 97.06 75 PHE B CA 1
ATOM 1532 C C . PHE B 1 75 ? -4.398 -10.461 -3.172 1 97.06 75 PHE B C 1
ATOM 1534 O O . PHE B 1 75 ? -3.676 -11.219 -2.52 1 97.06 75 PHE B O 1
ATOM 1541 N N . PRO B 1 76 ? -5.652 -10.695 -3.465 1 95.5 76 PRO B N 1
ATOM 1542 C CA . PRO B 1 76 ? -6.078 -12.086 -3.275 1 95.5 76 PRO B CA 1
ATOM 1543 C C . PRO B 1 76 ? -5.465 -13.039 -4.301 1 95.5 76 PRO B C 1
ATOM 1545 O O . PRO B 1 76 ? -5.418 -12.719 -5.492 1 95.5 76 PRO B O 1
ATOM 1548 N N . VAL B 1 77 ? -5.012 -14.141 -3.822 1 94.38 77 VAL B N 1
ATOM 1549 C CA . VAL B 1 77 ? -4.363 -15.102 -4.711 1 94.38 77 VAL B CA 1
ATOM 1550 C C . VAL B 1 77 ? -5.359 -15.594 -5.758 1 94.38 77 VAL B C 1
ATOM 1552 O O . VAL B 1 77 ? -4.996 -15.805 -6.918 1 94.38 77 VAL B O 1
ATOM 1555 N N . ASN B 1 78 ? -6.613 -15.719 -5.375 1 92.75 78 ASN B N 1
ATOM 1556 C CA . ASN B 1 78 ? -7.629 -16.281 -6.258 1 92.75 78 ASN B CA 1
ATOM 1557 C C . ASN B 1 78 ? -8.43 -15.18 -6.953 1 92.75 78 ASN B C 1
ATOM 1559 O O . ASN B 1 78 ? -9.562 -15.414 -7.379 1 92.75 78 ASN B O 1
ATOM 1563 N N . LEU B 1 79 ? -7.918 -14 -7.055 1 93.12 79 LEU B N 1
ATOM 1564 C CA . LEU B 1 79 ? -8.57 -12.883 -7.738 1 93.12 79 LEU B CA 1
ATOM 1565 C C . LEU B 1 79 ? -8.742 -13.188 -9.219 1 93.12 79 LEU B C 1
ATOM 1567 O O . LEU B 1 79 ? -7.762 -13.367 -9.945 1 93.12 79 LEU B O 1
ATOM 1571 N N . PRO B 1 80 ? -9.961 -13.242 -9.703 1 91.88 80 PRO B N 1
ATOM 1572 C CA . PRO B 1 80 ? -10.219 -13.539 -11.109 1 91.88 80 PRO B CA 1
ATOM 1573 C C . PRO B 1 80 ? -9.523 -12.562 -12.055 1 91.88 80 PRO B C 1
ATOM 1575 O O . PRO B 1 80 ? -9.125 -12.938 -13.156 1 91.88 80 PRO B O 1
ATOM 1578 N N . ALA B 1 81 ? -9.336 -11.297 -11.641 1 93 81 ALA B N 1
ATOM 1579 C CA . ALA B 1 81 ? -8.766 -10.242 -12.477 1 93 81 ALA B CA 1
ATOM 1580 C C . ALA B 1 81 ? -7.262 -10.43 -12.648 1 93 81 ALA B C 1
ATOM 1582 O O . ALA B 1 81 ? -6.641 -9.781 -13.492 1 93 81 ALA B O 1
ATOM 1583 N N . LEU B 1 82 ? -6.66 -11.312 -11.844 1 95.25 82 LEU B N 1
ATOM 1584 C CA . LEU B 1 82 ? -5.23 -11.57 -11.984 1 95.25 82 LEU B CA 1
ATOM 1585 C C . LEU B 1 82 ? -4.941 -12.312 -13.289 1 95.25 82 LEU B C 1
ATOM 1587 O O . LEU B 1 82 ? -5.453 -13.414 -13.508 1 95.25 82 LEU B O 1
ATOM 1591 N N . GLN B 1 83 ? -4.105 -11.758 -14.086 1 95 83 GLN B N 1
ATOM 1592 C CA . GLN B 1 83 ? -3.832 -12.328 -15.398 1 95 83 GLN B CA 1
ATOM 1593 C C . GLN B 1 83 ? -2.547 -13.148 -15.391 1 95 83 GLN B C 1
ATOM 1595 O O . GLN B 1 83 ? -2.498 -14.242 -15.961 1 95 83 GLN B O 1
ATOM 1600 N N . LYS B 1 84 ? -1.539 -12.508 -14.812 1 95.94 84 LYS B N 1
ATOM 1601 C CA . LYS B 1 84 ? -0.223 -13.141 -14.883 1 95.94 84 LYS B CA 1
ATOM 1602 C C . LYS B 1 84 ? 0.681 -12.656 -13.75 1 95.94 84 LYS B C 1
ATOM 1604 O O . LYS B 1 84 ? 0.572 -11.508 -13.305 1 95.94 84 LYS B O 1
ATOM 1609 N N . ILE B 1 85 ? 1.568 -13.586 -13.328 1 97.81 85 ILE B N 1
ATOM 1610 C CA . ILE B 1 85 ? 2.611 -13.242 -12.375 1 97.81 85 ILE B CA 1
ATOM 1611 C C . ILE B 1 85 ? 3.975 -13.648 -12.922 1 97.81 85 ILE B C 1
ATOM 1613 O O . ILE B 1 85 ? 4.16 -14.789 -13.352 1 97.81 85 ILE B O 1
ATOM 1617 N N . GLU B 1 86 ? 4.824 -12.719 -12.906 1 98.06 86 GLU B N 1
ATOM 1618 C CA . GLU B 1 86 ? 6.191 -12.977 -13.336 1 98.06 86 GLU B CA 1
ATOM 1619 C C . GLU B 1 86 ? 7.172 -12.844 -12.172 1 98.06 86 GLU B C 1
ATOM 1621 O O . GLU B 1 86 ? 7.125 -11.867 -11.422 1 98.06 86 GLU B O 1
ATOM 1626 N N . ILE B 1 87 ? 8.047 -13.836 -12.078 1 98.25 87 ILE B N 1
ATOM 1627 C CA . ILE B 1 87 ? 9.109 -13.758 -11.078 1 98.25 87 ILE B CA 1
ATOM 1628 C C . ILE B 1 87 ? 10.32 -13.039 -11.672 1 98.25 87 ILE B C 1
ATOM 1630 O O . ILE B 1 87 ? 10.961 -13.547 -12.594 1 98.25 87 ILE B O 1
ATOM 1634 N N . ASN B 1 88 ? 10.617 -11.938 -11.172 1 98 88 ASN B N 1
ATOM 1635 C CA . ASN B 1 88 ? 11.742 -11.164 -11.688 1 98 88 ASN B CA 1
ATOM 1636 C C . ASN B 1 88 ? 13.047 -11.555 -11 1 98 88 ASN B C 1
ATOM 1638 O O . ASN B 1 88 ? 14.109 -11.539 -11.625 1 98 88 ASN B O 1
ATOM 1642 N N . LYS B 1 89 ? 12.914 -11.773 -9.695 1 97.56 89 LYS B N 1
ATOM 1643 C CA . LYS B 1 89 ? 14.086 -12.125 -8.891 1 97.56 89 LYS B CA 1
ATOM 1644 C C . LYS B 1 89 ? 13.688 -12.961 -7.676 1 97.56 89 LYS B C 1
ATOM 1646 O O . LYS B 1 89 ? 12.719 -12.625 -6.98 1 97.56 89 LYS B O 1
ATOM 1651 N N . LYS B 1 90 ? 14.438 -14.023 -7.488 1 97.94 90 LYS B N 1
ATOM 1652 C CA . LYS B 1 90 ? 14.273 -14.797 -6.262 1 97.94 90 LYS B CA 1
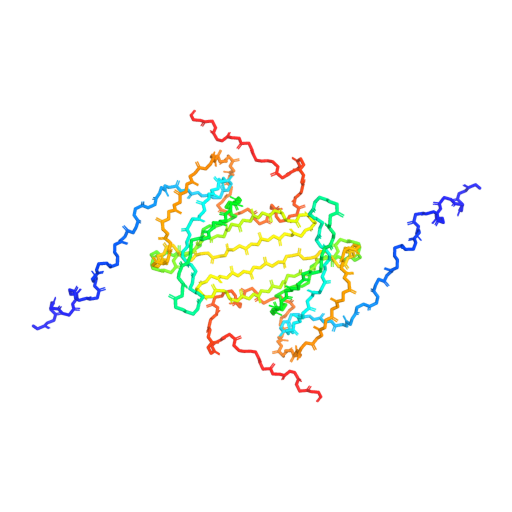ATOM 1653 C C . LYS B 1 90 ? 15.133 -14.219 -5.137 1 97.94 90 LYS B C 1
ATOM 1655 O O . LYS B 1 90 ? 16.344 -14.062 -5.293 1 97.94 90 LYS B O 1
ATOM 1660 N N . GLY B 1 91 ? 14.477 -13.891 -4.066 1 98 91 GLY B N 1
ATOM 1661 C CA . GLY B 1 91 ? 15.195 -13.273 -2.957 1 98 91 GLY B CA 1
ATOM 1662 C C . GLY B 1 91 ? 15.477 -14.242 -1.821 1 98 91 GLY B C 1
ATOM 1663 O O . GLY B 1 91 ? 14.641 -15.094 -1.505 1 98 91 GLY B O 1
ATOM 1664 N N . ALA B 1 92 ? 16.609 -14.125 -1.268 1 97.31 92 ALA B N 1
ATOM 1665 C CA . ALA B 1 92 ? 16.984 -14.961 -0.135 1 97.31 92 ALA B CA 1
ATOM 1666 C C . ALA B 1 92 ? 16.672 -14.273 1.189 1 97.31 92 ALA B C 1
ATOM 1668 O O . ALA B 1 92 ? 17.422 -13.398 1.639 1 97.31 92 ALA B O 1
ATOM 1669 N N . VAL B 1 93 ? 15.602 -14.664 1.787 1 97.56 93 VAL B N 1
ATOM 1670 C CA . VAL B 1 93 ? 15.242 -14.188 3.117 1 97.56 93 VAL B CA 1
ATOM 1671 C C . VAL B 1 93 ? 14.883 -15.367 4.016 1 97.56 93 VAL B C 1
ATOM 1673 O O . VAL B 1 93 ? 14.508 -16.438 3.525 1 97.56 93 VAL B O 1
ATOM 1676 N N . ARG B 1 94 ? 14.906 -15.188 5.238 1 95.81 94 ARG B N 1
ATOM 1677 C CA . ARG B 1 94 ? 14.68 -16.281 6.176 1 95.81 94 ARG B CA 1
ATOM 1678 C C . ARG B 1 94 ? 13.234 -16.297 6.664 1 95.81 94 ARG B C 1
ATOM 1680 O O . ARG B 1 94 ? 12.664 -17.375 6.879 1 95.81 94 ARG B O 1
ATOM 1687 N N . ARG B 1 95 ? 12.695 -15.156 6.805 1 96.5 95 ARG B N 1
ATOM 1688 C CA . ARG B 1 95 ? 11.359 -15.039 7.387 1 96.5 95 ARG B CA 1
ATOM 1689 C C . ARG B 1 95 ? 10.289 -15.109 6.305 1 96.5 95 ARG B C 1
ATOM 1691 O O . ARG B 1 95 ? 10.5 -14.641 5.18 1 96.5 95 ARG B O 1
ATOM 1698 N N . ALA B 1 96 ? 9.18 -15.641 6.719 1 97.5 96 ALA B N 1
ATOM 1699 C CA . ALA B 1 96 ? 8.039 -15.719 5.805 1 97.5 96 ALA B CA 1
ATOM 1700 C C . ALA B 1 96 ? 7.379 -14.359 5.625 1 97.5 96 ALA B C 1
ATOM 1702 O O . ALA B 1 96 ? 6.625 -14.148 4.672 1 97.5 96 ALA B O 1
ATOM 1703 N N . ARG B 1 97 ? 7.574 -13.516 6.57 1 97 97 ARG B N 1
ATOM 1704 C CA . ARG B 1 97 ? 7.059 -12.156 6.547 1 97 97 ARG B CA 1
ATOM 1705 C C . ARG B 1 97 ? 8.156 -11.148 6.875 1 97 97 ARG B C 1
ATOM 1707 O O . ARG B 1 97 ? 8.805 -11.242 7.918 1 97 97 ARG B O 1
ATOM 1714 N N . ILE B 1 98 ? 8.344 -10.211 6.023 1 97.81 98 ILE B N 1
ATOM 1715 C CA . ILE B 1 98 ? 9.477 -9.312 6.18 1 97.81 98 ILE B CA 1
ATOM 1716 C C . ILE B 1 98 ? 8.984 -7.871 6.309 1 97.81 98 ILE B C 1
ATOM 1718 O O . ILE B 1 98 ? 9.453 -6.98 5.594 1 97.81 98 ILE B O 1
ATOM 1722 N N . PHE B 1 99 ? 8.273 -7.613 7.371 1 94.94 99 PHE B N 1
ATOM 1723 C CA . PHE B 1 99 ? 7.711 -6.293 7.617 1 94.94 99 PHE B CA 1
ATOM 1724 C C . PHE B 1 99 ? 8.812 -5.281 7.906 1 94.94 99 PHE B C 1
ATOM 1726 O O . PHE B 1 99 ? 8.641 -4.082 7.672 1 94.94 99 PHE B O 1
ATOM 1733 N N . TYR B 1 100 ? 9.984 -5.734 8.367 1 95.12 100 TYR B N 1
ATOM 1734 C CA . TYR B 1 100 ? 11.109 -4.84 8.617 1 95.12 100 TYR B CA 1
ATOM 1735 C C . TYR B 1 100 ? 11.523 -4.121 7.336 1 95.12 100 TYR B C 1
ATOM 1737 O O . TYR B 1 100 ? 12.102 -3.035 7.387 1 95.12 100 TYR B O 1
ATOM 1745 N N . PHE B 1 101 ? 11.211 -4.676 6.227 1 95.69 101 PHE B N 1
ATOM 1746 C CA . PHE B 1 101 ? 11.555 -4.156 4.91 1 95.69 101 PHE B CA 1
ATOM 1747 C C . PHE B 1 101 ? 10.93 -2.785 4.688 1 95.69 101 PHE B C 1
ATOM 1749 O O . PHE B 1 101 ? 11.43 -1.985 3.898 1 95.69 101 PHE B O 1
ATOM 1756 N N . ARG B 1 102 ? 9.852 -2.479 5.445 1 94.12 102 ARG B N 1
ATOM 1757 C CA . ARG B 1 102 ? 9.164 -1.198 5.316 1 94.12 102 ARG B CA 1
ATOM 1758 C C . ARG B 1 102 ? 10.039 -0.051 5.801 1 94.12 102 ARG B C 1
ATOM 1760 O O . ARG B 1 102 ? 9.82 1.105 5.434 1 94.12 102 ARG B O 1
ATOM 1767 N N . GLU B 1 103 ? 11.023 -0.411 6.625 1 91.94 103 GLU B N 1
ATOM 1768 C CA . GLU B 1 103 ? 11.875 0.61 7.227 1 91.94 103 GLU B CA 1
ATOM 1769 C C . GLU B 1 103 ? 13.18 0.774 6.445 1 91.94 103 GLU B C 1
ATOM 1771 O O . GLU B 1 103 ? 14.031 1.589 6.809 1 91.94 103 GLU B O 1
ATOM 1776 N N . LEU B 1 104 ? 13.273 -0.018 5.426 1 93 104 LEU B N 1
ATOM 1777 C CA . LEU B 1 104 ? 14.508 -0.008 4.645 1 93 104 LEU B CA 1
ATOM 1778 C C . LEU B 1 104 ? 14.312 0.737 3.33 1 93 104 LEU B C 1
ATOM 1780 O O . LEU B 1 104 ? 13.227 0.701 2.744 1 93 104 LEU B O 1
ATOM 1784 N N . THR B 1 105 ? 15.312 1.5 2.918 1 90.62 105 THR B N 1
ATOM 1785 C CA . THR B 1 105 ? 15.289 2.176 1.625 1 90.62 105 THR B CA 1
ATOM 1786 C C . THR B 1 105 ? 16.672 2.158 0.978 1 90.62 105 THR B C 1
ATOM 1788 O O . THR B 1 105 ? 17.656 1.851 1.637 1 90.62 105 THR B O 1
ATOM 1791 N N . GLY B 1 106 ? 16.703 2.391 -0.39 1 90.5 106 GLY B N 1
ATOM 1792 C CA . GLY B 1 106 ? 17.969 2.482 -1.101 1 90.5 106 GLY B CA 1
ATOM 1793 C C . GLY B 1 106 ? 18.766 1.199 -1.05 1 90.5 106 GLY B C 1
ATOM 1794 O O . GLY B 1 106 ? 18.25 0.117 -1.317 1 90.5 106 GLY B O 1
ATOM 1795 N N . LYS B 1 107 ? 20.047 1.343 -0.667 1 92.38 107 LYS B N 1
ATOM 1796 C CA . LYS B 1 107 ? 20.969 0.21 -0.665 1 92.38 107 LYS B CA 1
ATOM 1797 C C . LYS B 1 107 ? 20.609 -0.784 0.438 1 92.38 107 LYS B C 1
ATOM 1799 O O . LYS B 1 107 ? 20.844 -1.985 0.299 1 92.38 107 LYS B O 1
ATOM 1804 N N . LYS B 1 108 ? 20.016 -0.292 1.487 1 94.25 108 LYS B N 1
ATOM 1805 C CA . LYS B 1 108 ? 19.672 -1.135 2.627 1 94.25 108 LYS B CA 1
ATOM 1806 C C . LYS B 1 108 ? 18.484 -2.043 2.299 1 94.25 108 LYS B C 1
ATOM 1808 O O . LYS B 1 108 ? 18.234 -3.031 2.996 1 94.25 108 LYS B O 1
ATOM 1813 N N . ALA B 1 109 ? 17.75 -1.717 1.22 1 94.94 109 ALA B N 1
ATOM 1814 C CA . ALA B 1 109 ? 16.562 -2.49 0.871 1 94.94 109 ALA B CA 1
ATOM 1815 C C . ALA B 1 109 ? 16.891 -3.535 -0.194 1 94.94 109 ALA B C 1
ATOM 1817 O O . ALA B 1 109 ? 15.977 -4.125 -0.787 1 94.94 109 ALA B O 1
ATOM 1818 N N . LYS B 1 110 ? 18.109 -3.709 -0.423 1 95 110 LYS B N 1
ATOM 1819 C CA . LYS B 1 110 ? 18.484 -4.719 -1.407 1 95 110 LYS B CA 1
ATOM 1820 C C . LYS B 1 110 ? 18.484 -6.117 -0.793 1 95 110 LYS B C 1
ATOM 1822 O O . LYS B 1 110 ? 19 -6.32 0.302 1 95 110 LYS B O 1
ATOM 1827 N N . ILE B 1 111 ? 17.875 -6.984 -1.489 1 96.62 111 ILE B N 1
ATOM 1828 C CA . ILE B 1 111 ? 17.797 -8.367 -1.027 1 96.62 111 ILE B CA 1
ATOM 1829 C C . ILE B 1 111 ? 18.703 -9.25 -1.889 1 96.62 111 ILE B C 1
ATOM 1831 O O . ILE B 1 111 ? 18.672 -9.156 -3.119 1 96.62 111 ILE B O 1
ATOM 1835 N N . LYS B 1 112 ? 19.453 -10.07 -1.253 1 95.5 112 LYS B N 1
ATOM 1836 C CA . LYS B 1 112 ? 20.359 -10.969 -1.955 1 95.5 112 LYS B CA 1
ATOM 1837 C C . LYS B 1 112 ? 19.594 -11.984 -2.797 1 95.5 112 LYS B C 1
ATOM 1839 O O . LYS B 1 112 ? 18.547 -12.469 -2.379 1 95.5 112 LYS B O 1
ATOM 1844 N N . ASP B 1 113 ? 20.172 -12.266 -3.986 1 93.56 113 ASP B N 1
ATOM 1845 C CA . ASP B 1 113 ? 19.562 -13.281 -4.852 1 93.56 113 ASP B CA 1
ATOM 1846 C C . ASP B 1 113 ? 19.672 -14.664 -4.219 1 93.56 113 ASP B C 1
ATOM 1848 O O . ASP B 1 113 ? 20.688 -15.008 -3.621 1 93.56 113 ASP B O 1
ATOM 1852 N N . LYS B 1 114 ? 18.5 -15.32 -4.289 1 87.5 114 LYS B N 1
ATOM 1853 C CA . LYS B 1 114 ? 18.547 -16.703 -3.82 1 87.5 114 LYS B CA 1
ATOM 1854 C C . LYS B 1 114 ? 19.344 -17.578 -4.773 1 87.5 114 LYS B C 1
ATOM 1856 O O . LYS B 1 114 ? 19.141 -17.531 -5.988 1 87.5 114 LYS B O 1
ATOM 1861 N N . ARG B 1 115 ? 20.562 -17.859 -4.422 1 70.31 115 ARG B N 1
ATOM 1862 C CA . ARG B 1 115 ? 21.438 -18.703 -5.23 1 70.31 115 ARG B CA 1
ATOM 1863 C C . ARG B 1 115 ? 20.688 -19.922 -5.738 1 70.31 115 ARG B C 1
ATOM 1865 O O . ARG B 1 115 ? 19.922 -20.547 -4.996 1 70.31 115 ARG B O 1
ATOM 1872 N N . ARG B 1 116 ? 20.344 -19.953 -7.145 1 58.38 116 ARG B N 1
ATOM 1873 C CA . ARG B 1 116 ? 19.844 -21.172 -7.766 1 58.38 116 ARG B CA 1
ATOM 1874 C C . ARG B 1 116 ? 20.672 -22.375 -7.348 1 58.38 116 ARG B C 1
ATOM 1876 O O . ARG B 1 116 ? 21.875 -22.25 -7.066 1 58.38 116 ARG B O 1
#

pLDDT: mean 87.05, std 18.77, range [34.69, 98.81]